Protein 7SKE (pdb70)

Organism: Homo sapiens (NCBI:txid9606)

B-factor: mean 14.7, std 7.06, range [5.97, 53.44]

Nearest PDB structures (foldseek):
  7ske-assembly1_A  TM=1.004E+00  e=4.639E-57  Homo sapiens
  7t8d-assembly1_A  TM=1.004E+00  e=2.528E-56  Homo sapiens
  7sjv-assembly1_A  TM=1.004E+00  e=3.323E-56  Homo sapiens
  7sju-assembly1_A  TM=1.003E+00  e=1.107E-55  Homo sapiens
  7sjw-assembly1_A  TM=1.003E+00  e=1.378E-55  Homo sapiens

Radius of gyration: 16.51 Å; Cα contacts (8 Å, |Δi|>4): 777; chains: 1; bounding box: 45×36×39 Å

InterPro domains:
  IPR003112 Olfactomedin-like domain [PF02191] (243-503)
  IPR003112 Olfactomedin-like domain [PS51132] (244-503)
  IPR003112 Olfactomedin-like domain [SM00284] (246-503)
  IPR050605 Olfactomedin-like domain-containing protein [PTHR23192] (38-500)

Solvent-accessible surface area: 10498 Å² total; per-residue (Å²): 102,74,22,75,2,75,107,12,9,108,17,107,50,22,46,65,8,156,79,122,56,0,65,59,0,0,2,10,20,1,16,107,40,57,193,56,18,73,113,72,2,0,0,22,0,30,8,42,54,140,89,16,63,85,0,59,10,3,63,84,53,67,52,0,64,155,22,189,34,53,90,53,4,98,8,90,73,46,6,10,13,4,8,4,9,2,19,41,7,0,0,3,0,5,0,26,123,14,64,14,0,0,22,2,46,1,82,74,81,60,54,98,17,93,51,93,0,76,38,0,2,70,65,41,87,25,6,2,40,26,21,31,105,4,0,3,5,2,5,5,4,67,71,6,0,8,0,0,6,0,12,102,136,7,182,2,12,0,7,0,0,28,0,40,48,110,68,0,75,52,104,102,71,40,106,8,123,10,130,0,72,62,0,0,3,0,1,0,0,36,15,18,0,2,0,0,40,25,52,61,40,40,130,4,36,0,23,64,5,17,46,20,72,90,39,96,50,106,103,29,110,18,100,3,68,0,130,56,120,56,1,0,2,0,16,12,7,12,79,56,56,61,0,6,0,0,1,37,53,9,0,0,14,1,62,11,119,42,104

Sequence (259 aa):
GCGELVWVGEEPLTLRTAEETTIITGKYGVWMMRDPPKPPTYPYTQETTWRIDTVGTDVHHQVFEYDLISQFMQGYPSKVHILPRPLESTGAVVYSGSLYFQGAESRTVIRYELNTETTVKAEKEIPGAGYHGQFPYSWGGYTDIDLAVDEAGLWVIYSTDEAKGAIVLSKKLNPENLELEQTWETNIRRKQQSVANAFIICGTLYTVSSYTSADATVNFAYDTGTGISKTLTIPFKNRYKYSSMMMIDYNPLEKKLFAWDNLNMVTYDIKKLS

Foldseek 3Di:
DAFAFDAKFDKDFQAFFDDPLQQDWEKAAELQDDPPADRAKMWIWRHPDQFGFKIFIARGSCCVRPHGGPDIGGQPAGFAFHQWYDYHQWIWTAGGPAQKIWTARPVVRDTQEIDRPPQFDFDQPQAAQVTRRNQKHWAQEPVGIKIWHDHVVLVQFIKMFHADNRHGDTDDIDTANHRRNQFQDWEDYPQKIWTWRFQAAQFIARFKIAHNVPRDIDGDRHGDGLPQRGWRDWYARHNVRWIWTRHRRTTIIMHTDGD

GO terms:
  GO:0005576 extracellular region (C, IDA)
  GO:0001649 osteoblast differentiation (P, IDA)
  GO:0001953 negative regulation of cell-matrix adhesion (P, IDA)
  GO:0035024 negative regulation of Rho protein signal transduction (P, IDA)
  GO:0005741 mitochondrial outer membrane (C, IDA)
  GO:0005743 mitochondrial inner membrane (C, IDA)
  GO:0005758 mitochondrial intermembrane space (C, IDA)
  GO:0005794 Golgi apparatus (C, IDA)
  GO:0031410 cytoplasmic vesicle (C, IDA)
  GO:0043408 regulation of MAPK cascade (P, IDA)
  GO:1900026 positive regulation of substrate adhesion-dependent cell spreading (P, IDA)
  GO:0030335 positive re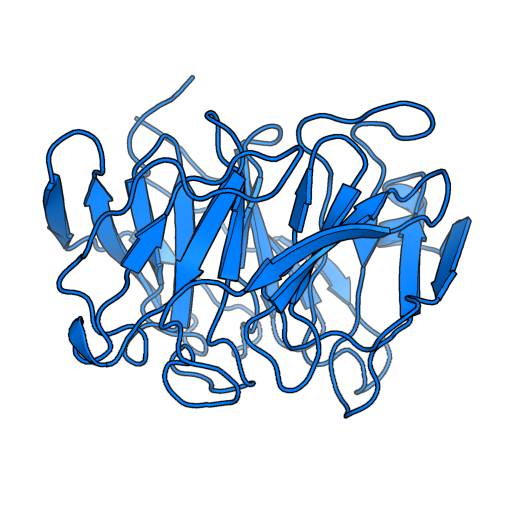gulation of cell migration (P, IDA)
  GO:0051496 positive regulation of stress fiber assembly (P, IDA)
  GO:0051497 negative regulation of stress fiber assembly (P, IDA)
  GO:0051894 positive regulation of focal adhesion assembly (P, IDA)
  GO:0051897 positive regulation of phosphatidylinositol 3-kinase/protein kinase B signal transduction (P, IDA)
  GO:0051901 positive regulation of mitochondrial depolarization (P, IDA)
  GO:0005576 extracellular region (C, EXP)
  GO:0005739 mitochondrion (C, EXP)
  GO:0005791 rough endoplasmic reticulum (C, EXP)

Structure (mmCIF, N/CA/C/O backbone):
data_7SKE
#
_entry.id   7SKE
#
_cell.length_a   49.243
_cell.length_b   50.721
_cell.length_c   50.364
_cell.angle_alpha   90.000
_cell.angle_beta   97.668
_cell.angle_gamma   90.000
#
_symmetry.space_group_name_H-M   'P 1 21 1'
#
loop_
_entity.id
_entity.type
_entity.pdbx_description
1 polymer 'Myocilin, C-terminal fragment'
2 non-polymer GLYCEROL
3 non-polymer 'CALCIUM ION'
4 non-polymer 'SODIUM ION'
5 water water
#
loop_
_atom_site.group_PDB
_atom_site.id
_atom_site.type_symbol
_atom_site.label_atom_id
_atom_site.label_alt_id
_atom_site.label_comp_id
_atom_site.label_asym_id
_atom_site.label_entity_id
_atom_site.label_seq_id
_atom_site.pdbx_PDB_ins_code
_atom_site.Cartn_x
_atom_site.Cartn_y
_atom_site.Cartn_z
_atom_site.occupancy
_atom_site.B_iso_or_equiv
_atom_site.auth_seq_id
_atom_site.auth_comp_id
_atom_site.auth_asym_id
_atom_site.auth_atom_id
_atom_site.pdbx_PDB_model_num
ATOM 1 N N . GLY A 1 17 ? -19.37837 -22.06370 -14.66365 1.000 41.18711 244 GLY A N 1
ATOM 2 C CA . GLY A 1 17 ? -20.09015 -22.19275 -13.40545 1.000 28.50696 244 GLY A CA 1
ATOM 3 C C . GLY A 1 17 ? -20.53537 -20.85684 -12.83959 1.000 34.29047 244 GLY A C 1
ATOM 4 O O . GLY A 1 17 ? -20.02894 -20.40906 -11.80916 1.000 37.98846 244 GLY A O 1
ATOM 5 N N . CYS A 1 18 ? -21.48764 -20.22145 -13.51315 1.000 27.06004 245 CYS A N 1
ATOM 6 C CA . CYS A 1 18 ? -21.98319 -18.91569 -13.10613 1.000 20.19303 245 CYS A CA 1
ATOM 7 C C . CYS A 1 18 ? -23.17091 -19.03938 -12.15818 1.000 24.93133 245 CYS A C 1
ATOM 8 O O . CYS A 1 18 ? -23.80924 -20.08850 -12.04287 1.000 24.66916 245 CYS A O 1
ATOM 11 N N . GLY A 1 19 ? -23.45928 -17.93829 -11.47881 1.000 19.78555 246 GLY A N 1
ATOM 12 C CA . GLY A 1 19 ? -24.55248 -17.89349 -10.53137 1.000 17.09157 246 GLY A CA 1
ATOM 13 C C . GLY A 1 19 ? -24.51755 -16.58828 -9.76705 1.000 18.02470 246 GLY A C 1
ATOM 14 O O . GLY A 1 19 ? -23.68640 -15.70888 -10.02414 1.000 17.25515 246 GLY A O 1
ATOM 15 N N . GLU A 1 20 ? -25.44138 -16.47823 -8.81883 1.000 15.15902 247 GLU A N 1
ATOM 16 C CA . GLU A 1 20 ? -25.51175 -15.31189 -7.94883 1.000 15.25956 247 GLU A CA 1
ATOM 17 C C . GLU A 1 20 ? -24.51521 -15.45086 -6.80307 1.000 14.53672 247 GLU A C 1
ATOM 18 O O . GLU A 1 20 ? -24.28885 -16.54672 -6.28222 1.000 15.09033 247 GLU A O 1
ATOM 24 N N . LEU A 1 21 ? -23.90847 -14.33082 -6.41313 1.000 13.28142 248 LEU A N 1
ATOM 25 C CA . LEU A 1 21 ? -23.00537 -14.33963 -5.26957 1.000 12.18041 248 LEU A CA 1
ATOM 26 C C . LEU A 1 21 ? -23.80085 -14.55326 -3.98809 1.000 10.98402 248 LEU A C 1
ATOM 27 O O . LEU A 1 21 ? -24.75104 -13.81414 -3.71203 1.000 12.47647 248 LEU A O 1
ATOM 32 N N . VAL A 1 22 ? -23.40163 -15.54760 -3.19196 1.000 10.99168 249 VAL A N 1
ATOM 33 C CA . VAL A 1 22 ? -24.11355 -15.85461 -1.95084 1.000 11.37692 249 VAL A CA 1
ATOM 34 C C . VAL A 1 22 ? -23.21666 -15.87392 -0.71947 1.000 12.57677 249 VAL A C 1
ATOM 35 O O . VAL A 1 22 ? -23.71293 -16.00025 0.40682 1.000 12.49852 249 VAL A O 1
ATOM 39 N N . TRP A 1 23 ? -21.89901 -15.76650 -0.90829 1.000 10.28101 250 TRP A N 1
ATOM 40 C CA . TRP A 1 23 ? -20.99420 -15.87340 0.23012 1.000 10.32672 250 TRP A CA 1
ATOM 41 C C . TRP A 1 23 ? -19.62799 -15.33360 -0.15503 1.000 9.46803 250 TRP A C 1
ATOM 42 O O . TRP A 1 23 ? -19.16374 -15.55788 -1.27516 1.000 10.16440 250 TRP A O 1
ATOM 53 N N . VAL A 1 24 ? -18.98231 -14.66610 0.79857 1.000 10.48646 251 VAL A N 1
ATOM 54 C CA . VAL A 1 24 ? -17.60700 -14.19653 0.65810 1.000 9.20113 251 VAL A CA 1
ATOM 55 C C . VAL A 1 24 ? -16.81463 -14.73201 1.83772 1.000 9.88807 251 VAL A C 1
ATOM 56 O O . VAL A 1 24 ? -17.26330 -14.63859 2.98546 1.000 10.61683 251 VAL A O 1
ATOM 60 N N . GLY A 1 25 ? -15.62395 -15.25931 1.56424 1.000 9.35805 252 GLY A N 1
ATOM 61 C CA . GLY A 1 25 ? -14.79037 -15.80844 2.61052 1.000 11.45470 252 GLY A CA 1
ATOM 62 C C . GLY A 1 25 ? -13.97934 -14.74926 3.35021 1.000 10.86802 252 GLY A C 1
ATOM 63 O O . GLY A 1 25 ? -14.10591 -13.54048 3.13502 1.000 10.39270 252 GLY A O 1
ATOM 64 N N A GLU A 1 26 ? -13.11885 -15.23456 4.23948 0.500 11.22836 253 GLU A N 1
ATOM 65 N N B GLU A 1 26 ? -13.14505 -15.23678 4.26252 0.500 11.21570 253 GLU A N 1
ATOM 66 C CA A GLU A 1 26 ? -12.24224 -14.37980 5.03037 0.500 13.48919 253 GLU A CA 1
ATOM 67 C CA B GLU A 1 26 ? -12.26050 -14.36093 5.00873 0.500 13.48817 253 GLU A CA 1
ATOM 68 C C A GLU A 1 26 ? -11.09003 -13.86708 4.16634 0.500 11.44789 253 GLU A C 1
ATOM 69 C C B GLU A 1 26 ? -11.16571 -13.82884 4.08988 0.500 11.34546 253 GLU A C 1
ATOM 70 O O A GLU A 1 26 ? -10.51105 -14.63341 3.38980 0.500 12.50312 253 GLU A O 1
ATOM 71 O O B GLU A 1 26 ? -10.71374 -14.53587 3.18155 0.500 12.58449 253 GLU A O 1
ATOM 82 N N . PRO A 1 27 ? -10.72185 -12.59323 4.28850 1.000 10.73532 254 PRO A N 1
ATOM 83 C CA . PRO A 1 27 ? -9.61576 -12.06668 3.47843 1.000 11.15163 25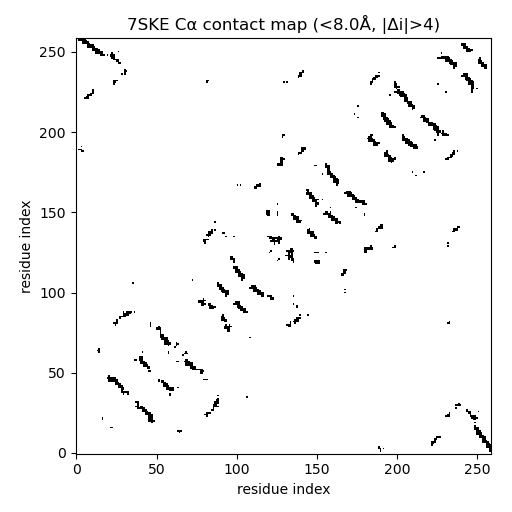4 PRO A CA 1
ATOM 84 C C . PRO A 1 27 ? -8.31460 -12.78909 3.80248 1.000 11.12034 254 PRO A C 1
ATOM 85 O O . PRO A 1 27 ? -7.97225 -12.98194 4.97298 1.000 13.55974 254 PRO A O 1
ATOM 89 N N . LEU A 1 28 ? -7.59261 -13.18395 2.75524 1.000 9.98267 255 LEU A N 1
ATOM 90 C CA . LEU A 1 28 ? -6.28534 -13.81912 2.87498 1.000 9.80219 255 LEU A CA 1
ATOM 91 C C . LEU A 1 28 ? -5.22229 -12.85266 2.36946 1.000 9.76287 255 LEU A C 1
ATOM 92 O O . LEU A 1 28 ? -5.28414 -12.40500 1.21789 1.000 9.87992 255 LEU A O 1
ATOM 97 N N . THR A 1 29 ? -4.23965 -12.55379 3.21544 1.000 9.51202 256 THR A N 1
ATOM 98 C CA . THR A 1 29 ? -3.18182 -11.61777 2.84472 1.000 9.97835 256 THR A CA 1
ATOM 99 C C . THR A 1 29 ? -2.08003 -12.33764 2.07906 1.000 10.15510 256 THR A C 1
ATOM 100 O O . THR A 1 29 ? -1.45565 -13.26858 2.60092 1.000 11.65011 256 THR A O 1
ATOM 104 N N . LEU A 1 30 ? -1.84954 -11.91253 0.84047 1.000 9.92682 257 LEU A N 1
ATOM 105 C CA . LEU A 1 30 ? -0.83112 -12.50393 -0.02040 1.000 10.21685 257 LEU A CA 1
ATOM 106 C C . LEU A 1 30 ? 0.49569 -11.75409 -0.00649 1.000 9.40897 257 LEU A C 1
ATOM 107 O O . LEU A 1 30 ? 1.55040 -12.37734 -0.19789 1.000 11.71771 257 LEU A O 1
ATOM 112 N N . ARG A 1 31 ? 0.47443 -10.43686 0.19034 1.000 9.80278 258 ARG A N 1
ATOM 113 C CA . ARG A 1 31 ? 1.68637 -9.62827 0.22719 1.000 10.44091 258 ARG A CA 1
ATOM 114 C C . ARG A 1 31 ? 1.35040 -8.33386 0.94960 1.000 11.41730 258 ARG A C 1
ATOM 115 O O . ARG A 1 31 ? 0.25180 -7.79593 0.78518 1.000 10.67717 258 ARG A O 1
ATOM 123 N N . THR A 1 32 ? 2.29094 -7.83465 1.74122 1.000 12.05678 259 THR A N 1
ATOM 124 C CA . THR A 1 32 ? 2.14653 -6.55725 2.42600 1.000 12.12173 259 THR A CA 1
ATOM 125 C C . THR A 1 32 ? 3.19858 -5.61636 1.85971 1.000 13.82001 259 THR A C 1
ATOM 126 O O . THR A 1 32 ? 4.39246 -5.94569 1.85479 1.000 15.61550 259 THR A O 1
ATOM 130 N N . ALA A 1 33 ? 2.76037 -4.47281 1.35145 1.000 12.57041 260 ALA A N 1
ATOM 131 C CA . ALA A 1 33 ? 3.67680 -3.47671 0.81849 1.000 14.65191 260 ALA A CA 1
ATOM 132 C C . ALA A 1 33 ? 4.55332 -2.90587 1.92905 1.000 17.00871 260 ALA A C 1
ATOM 133 O O . ALA A 1 33 ? 4.13072 -2.77156 3.08214 1.000 17.49090 260 ALA A O 1
ATOM 135 N N A GLU A 1 34 ? 5.78685 -2.55156 1.56457 0.500 20.07482 261 GLU A N 1
ATOM 136 N N B GLU A 1 34 ? 5.78655 -2.55129 1.56372 0.500 20.07471 261 GLU A N 1
ATOM 137 C CA A GLU A 1 34 ? 6.79612 -2.13881 2.53187 0.500 24.94704 261 GLU A CA 1
ATOM 138 C CA B GLU A 1 34 ? 6.79408 -2.12925 2.52869 0.500 24.95455 261 GLU A CA 1
ATOM 139 C C A GLU A 1 34 ? 6.99513 -0.62676 2.63164 0.500 28.76335 261 GLU A C 1
ATOM 140 C C B GLU A 1 34 ? 6.99280 -0.61661 2.61369 0.500 28.77647 261 GLU A C 1
ATOM 141 O O A GLU A 1 34 ? 7.81646 -0.18655 3.44208 0.500 31.26725 261 GLU A O 1
ATOM 142 O O B GLU A 1 34 ? 7.83962 -0.16988 3.39354 0.500 31.29452 261 GLU A O 1
ATOM 153 N N A THR A 1 35 ? 6.28150 0.18201 1.84430 0.500 27.42217 262 THR A N 1
ATOM 154 N N B THR A 1 35 ? 6.24974 0.18568 1.84873 0.500 27.38499 262 THR A N 1
ATOM 155 C CA A THR A 1 35 ? 6.39582 1.63516 1.94844 0.500 25.43044 262 THR A CA 1
ATOM 156 C CA B THR A 1 35 ? 6.35412 1.63860 1.95452 0.500 25.42616 262 THR A CA 1
ATOM 157 C C A THR A 1 35 ? 5.02266 2.28142 1.81841 0.500 24.74725 262 THR A C 1
ATOM 158 C C B THR A 1 35 ? 4.97728 2.27627 1.84656 0.500 24.74877 262 THR A C 1
ATOM 159 O O A THR A 1 35 ? 4.05140 1.65491 1.38771 0.500 23.14707 262 THR A O 1
ATOM 160 O O B THR A 1 35 ? 4.00277 1.64452 1.43144 0.500 23.16909 262 THR A O 1
ATOM 167 N N A ILE A 1 36 ? 4.95787 3.56547 2.18710 0.500 23.99626 263 ILE A N 1
ATOM 168 N N B ILE A 1 36 ? 4.91330 3.56089 2.21215 0.500 23.97060 263 ILE A N 1
ATOM 169 C CA A ILE A 1 36 ? 3.70241 4.30805 2.12811 0.500 26.28730 263 ILE A CA 1
ATOM 170 C CA B ILE A 1 36 ? 3.65490 4.29304 2.12499 0.500 26.17539 263 ILE A CA 1
ATOM 171 C C A ILE A 1 36 ? 3.19581 4.46777 0.70107 0.500 25.11804 263 ILE A C 1
ATOM 172 C C B ILE A 1 36 ? 3.17877 4.45232 0.68800 0.500 25.08475 263 ILE A C 1
ATOM 173 O O A ILE A 1 36 ? 1.99547 4.68998 0.49685 0.500 19.78423 263 ILE A O 1
ATOM 174 O O B ILE A 1 36 ? 1.97935 4.66509 0.46452 0.500 19.66576 263 ILE A O 1
ATOM 183 N N . THR A 1 37 ? 4.08156 4.36417 -0.29903 1.000 27.31720 264 THR A N 1
ATOM 184 C CA . THR A 1 37 ? 3.62751 4.34674 -1.68908 1.000 13.92635 264 THR A CA 1
ATOM 185 C C . THR A 1 37 ? 2.62668 3.22977 -1.90831 1.000 11.79370 264 THR A C 1
ATOM 186 O O . THR A 1 37 ? 1.78782 3.32628 -2.80663 1.000 12.88203 264 THR A O 1
ATOM 190 N N . GLY A 1 38 ? 2.67496 2.20206 -1.07514 1.000 12.71464 265 GLY A N 1
ATOM 191 C CA . GLY A 1 38 ? 1.74845 1.10590 -1.21386 1.000 12.29913 265 GLY A CA 1
ATOM 192 C C . GLY A 1 38 ? 0.54004 1.13940 -0.30216 1.000 10.22568 265 GLY A C 1
ATOM 193 O O . GLY A 1 38 ? -0.12448 0.11032 -0.16379 1.000 11.35180 265 GLY A O 1
ATOM 194 N N . LYS A 1 39 ? 0.21273 2.27189 0.32505 1.000 10.81523 266 LYS A N 1
ATOM 195 C CA . LYS A 1 39 ? -0.97856 2.26778 1.17072 1.000 11.82936 266 LYS A CA 1
ATOM 196 C C . LYS A 1 39 ? -2.20910 1.86429 0.37423 1.000 10.11521 266 LYS A C 1
ATOM 197 O O . LYS A 1 39 ? -3.05469 1.09888 0.86424 1.000 11.93629 266 LYS A O 1
ATOM 203 N N . TYR A 1 40 ? -2.33159 2.37512 -0.84837 1.000 9.64793 267 TYR A N 1
ATOM 204 C CA . TYR A 1 40 ? -3.37203 1.96881 -1.77980 1.000 10.87729 267 TYR A CA 1
ATOM 205 C C . TYR A 1 40 ? -2.74969 1.60574 -3.11992 1.000 9.33317 267 TYR A C 1
ATOM 206 O O . TYR A 1 40 ? -1.62982 2.01955 -3.44357 1.000 10.99570 267 TYR A O 1
ATOM 215 N N . GLY A 1 41 ? -3.47266 0.79932 -3.88906 1.000 9.02579 268 GLY A N 1
ATOM 216 C CA . GLY A 1 41 ? -2.94654 0.32784 -5.15468 1.000 8.99624 268 GLY A CA 1
ATOM 217 C C . GLY A 1 41 ? -3.89651 -0.66701 -5.78637 1.000 7.60356 268 GLY A C 1
ATOM 218 O O . GLY A 1 41 ? -5.01847 -0.86339 -5.31952 1.000 7.54365 268 GLY A O 1
ATOM 219 N N . VAL A 1 42 ? -3.42275 -1.28810 -6.85882 1.000 8.17035 269 VAL A N 1
ATOM 220 C CA . VAL A 1 42 ? -4.15995 -2.33304 -7.55846 1.000 8.32148 269 VAL A CA 1
ATOM 221 C C . VAL A 1 42 ? -3.20091 -3.47173 -7.87980 1.000 7.13849 269 VAL A C 1
ATOM 222 O O . VAL A 1 42 ? -2.04376 -3.24737 -8.24902 1.000 8.12825 269 VAL A O 1
ATOM 226 N N . TRP A 1 43 ? -3.65667 -4.69951 -7.68477 1.000 7.46125 270 TRP A N 1
ATOM 227 C CA . TRP A 1 43 ? -2.91059 -5.87619 -8.11188 1.000 8.26255 270 TRP A CA 1
ATOM 228 C C . TRP A 1 43 ? -3.87601 -6.75945 -8.88261 1.000 9.08607 270 TRP A C 1
ATOM 229 O O . TRP A 1 43 ? -5.07688 -6.75447 -8.60774 1.000 8.41993 270 TRP A O 1
ATOM 240 N N A MET A 1 44 ? -3.34569 -7.48886 -9.87596 0.500 8.53042 271 MET A N 1
ATOM 241 N N B MET A 1 44 ? -3.35916 -7.53993 -9.82099 0.500 8.43017 271 MET A N 1
ATOM 242 C CA A MET A 1 44 ? -4.14292 -8.07820 -10.95162 0.500 10.58494 271 MET A CA 1
ATOM 243 C CA B MET A 1 44 ? -4.27717 -8.30586 -10.64539 0.500 11.01773 271 MET A CA 1
ATOM 244 C C A MET A 1 44 ? -3.49528 -9.36136 -11.46980 0.500 8.15214 271 MET A C 1
ATOM 245 C C B MET A 1 44 ? -3.53517 -9.40662 -11.37762 0.500 8.05445 271 MET A C 1
ATOM 246 O O A MET A 1 44 ? -2.26714 -9.49176 -11.47198 0.500 8.62227 271 MET A O 1
ATOM 247 O O B MET A 1 44 ? -2.30342 -9.43214 -11.45708 0.500 8.68154 271 MET A O 1
ATOM 256 N N . ARG A 1 45 ? -4.33244 -10.30275 -11.93489 1.000 9.18689 272 ARG A N 1
ATOM 257 C CA . ARG A 1 45 ? -3.89670 -11.36798 -12.82555 1.000 8.41430 272 ARG A CA 1
ATOM 258 C C . ARG A 1 45 ? -4.79415 -11.33835 -14.05362 1.000 9.44516 272 ARG A C 1
ATOM 259 O O . ARG A 1 45 ? -5.85637 -10.70530 -14.05100 1.000 11.43442 272 ARG A O 1
ATOM 267 N N . ASP A 1 46 ? -4.35899 -12.00717 -15.11498 1.000 9.07326 273 ASP A N 1
ATOM 268 C CA . ASP A 1 46 ? -5.07423 -11.99358 -16.37922 1.000 9.44907 273 ASP A CA 1
ATOM 269 C C . ASP A 1 46 ? -5.98301 -13.20767 -16.44011 1.000 9.90303 273 ASP A C 1
ATOM 270 O O . ASP A 1 46 ? -5.48142 -14.33919 -16.39249 1.000 10.89198 273 ASP A O 1
ATOM 275 N N A PRO A 1 47 ? -7.30593 -13.03503 -16.53386 0.500 10.22156 274 PRO A N 1
ATOM 276 N N B PRO A 1 47 ? -7.30697 -13.05480 -16.52760 0.500 10.23419 274 PRO A N 1
ATOM 277 C CA A PRO A 1 47 ? -8.20528 -14.19130 -16.66613 0.500 10.93077 274 PRO A CA 1
ATOM 278 C CA B PRO A 1 47 ? -8.16491 -14.24141 -16.65527 0.500 10.90336 274 PRO A CA 1
ATOM 279 C C A PRO A 1 47 ? -8.17621 -14.83947 -18.04283 0.500 12.84766 274 PRO A C 1
ATOM 280 C C B PRO A 1 47 ? -8.03600 -14.92779 -18.00217 0.500 12.86865 274 PRO A C 1
ATOM 281 O O A PRO A 1 47 ? -8.84874 -15.85808 -18.24083 0.500 14.05005 274 PRO A O 1
ATOM 282 O O B PRO A 1 47 ? -8.49086 -16.07290 -18.14211 0.500 15.90317 274 PRO A O 1
ATOM 289 N N . LYS A 1 48 ? -7.43290 -14.26943 -18.99097 1.000 12.08817 275 LYS A N 1
ATOM 290 C CA . LYS A 1 48 ? -7.23650 -14.83697 -20.32504 1.000 13.54389 275 LYS A CA 1
ATOM 291 C C . LYS A 1 48 ? -5.76341 -14.65641 -20.68075 1.000 11.98372 275 LYS A C 1
ATOM 292 O O . LYS A 1 48 ? -5.41622 -13.89821 -21.59152 1.000 13.74047 275 LYS A O 1
ATOM 298 N N A PRO A 1 49 ? -4.87328 -15.35449 -19.97466 0.500 13.83037 276 PRO A N 1
ATOM 299 N N B PRO A 1 49 ? -4.87332 -15.35486 -19.97513 0.500 13.83016 276 PRO A N 1
ATOM 300 C CA A PRO A 1 49 ? -3.43524 -15.13053 -20.17612 0.500 13.34666 276 PRO A CA 1
ATOM 301 C CA B PRO A 1 49 ? -3.43540 -15.13128 -20.17641 0.500 13.34692 276 PRO A CA 1
ATOM 302 C C A PRO A 1 49 ? -3.00574 -15.43211 -21.60277 0.500 16.67987 276 PRO A C 1
ATOM 303 C C B PRO A 1 49 ? -3.00643 -15.43158 -21.60350 0.500 16.67919 276 PRO A C 1
ATOM 304 O O A PRO A 1 49 ? -3.54031 -16.32245 -22.26524 0.500 16.73373 276 PRO A O 1
ATOM 305 O O B PRO A 1 49 ? -3.54211 -16.32051 -22.26700 0.500 16.73721 276 PRO A O 1
ATOM 312 N N . THR A 1 50 ? -2.01082 -14.68099 -22.06439 1.000 14.69449 277 THR A N 1
ATOM 313 C CA . THR A 1 50 ? -1.43212 -14.86322 -23.38459 1.000 15.01104 277 THR A CA 1
ATOM 314 C C . THR A 1 50 ? 0.08486 -14.86324 -23.25419 1.000 16.20756 277 THR A C 1
ATOM 315 O O . THR A 1 50 ? 0.64615 -14.23483 -22.35295 1.000 14.23864 277 THR A O 1
ATOM 319 N N . TYR A 1 51 ? 0.74089 -15.59744 -24.14534 1.000 15.21539 278 TYR A N 1
ATOM 320 C CA . TYR A 1 51 ? 2.18985 -15.71598 -24.08182 1.000 14.09813 278 TYR A CA 1
ATOM 321 C C . TYR A 1 51 ? 2.82141 -14.32495 -24.05607 1.000 14.86259 278 TYR A C 1
ATOM 322 O O . TYR A 1 51 ? 2.39985 -13.43654 -24.80983 1.000 15.50797 278 TYR A O 1
ATOM 331 N N . PRO A 1 52 ? 3.86013 -14.10182 -23.24185 1.000 12.53943 279 PRO A N 1
ATOM 332 C CA . PRO A 1 52 ? 4.58583 -15.07584 -22.42359 1.000 12.83687 279 PRO A CA 1
ATOM 333 C C . PRO A 1 52 ? 4.07408 -15.18997 -20.99330 1.000 13.99905 279 PRO A C 1
ATOM 334 O O . PRO A 1 52 ? 4.80998 -15.63295 -20.10971 1.000 18.50731 279 PRO A O 1
ATOM 338 N N . TYR A 1 53 ? 2.82970 -14.79998 -20.76180 1.000 10.84984 280 TYR A N 1
ATOM 339 C CA . TYR A 1 53 ? 2.26381 -14.81694 -19.42285 1.000 12.05556 280 TYR A CA 1
ATOM 340 C C . TYR A 1 53 ? 1.45250 -16.08530 -19.19838 1.000 12.36567 280 TYR A C 1
ATOM 341 O O . TYR A 1 53 ? 1.13454 -16.82440 -20.13356 1.000 14.01444 280 TYR A O 1
ATOM 350 N N . THR A 1 54 ? 1.15366 -16.35693 -17.92891 1.000 10.73704 281 THR A N 1
ATOM 351 C CA . THR A 1 54 ? 0.39030 -17.54142 -17.54633 1.000 11.66101 281 THR A CA 1
ATOM 352 C C . THR A 1 54 ? -0.61972 -17.14494 -16.48020 1.000 10.25189 281 THR A C 1
ATOM 353 O O . THR A 1 54 ? -0.72634 -15.97548 -16.10025 1.000 10.92433 281 THR A O 1
ATOM 357 N N . GLN A 1 55 ? -1.34250 -18.13561 -15.95918 1.000 11.36149 282 GLN A N 1
ATOM 358 C CA . GLN A 1 55 ? -2.27826 -17.86522 -14.87563 1.000 13.46440 282 GLN A CA 1
ATOM 359 C C . GLN A 1 55 ? -1.58286 -17.43488 -13.58957 1.000 10.40994 282 GLN A C 1
ATOM 360 O O . GLN A 1 55 ? -2.24837 -16.89354 -12.69529 1.000 11.89693 282 GLN A O 1
ATOM 366 N N . GLU A 1 56 ? -0.27691 -17.66732 -13.46472 1.000 9.25759 283 GLU A N 1
ATOM 367 C CA . GLU A 1 56 ? 0.44858 -17.21239 -12.28422 1.000 10.81226 283 GLU A CA 1
ATOM 368 C C . GLU A 1 56 ? 0.90937 -15.76552 -12.38543 1.000 10.24889 283 GLU A C 1
ATOM 369 O O . GLU A 1 56 ? 1.18053 -15.14509 -11.34767 1.000 10.90325 283 GLU A O 1
ATOM 375 N N . THR A 1 57 ? 1.03608 -15.21942 -13.59134 1.000 9.69064 284 THR A N 1
ATOM 376 C CA . THR A 1 57 ? 1.61678 -13.88680 -13.72580 1.000 9.20209 284 THR A CA 1
ATOM 377 C C . THR A 1 57 ? 0.78884 -12.88368 -12.93430 1.000 7.95891 284 THR A C 1
ATOM 378 O O . THR A 1 57 ? -0.44550 -12.88359 -13.00728 1.000 8.85749 284 THR A O 1
ATOM 382 N N . THR A 1 58 ? 1.45941 -12.04514 -12.15676 1.000 7.85559 285 THR A N 1
ATOM 383 C CA . THR A 1 58 ? 0.76792 -11.08364 -11.30751 1.000 7.01832 285 THR A CA 1
ATOM 384 C C . THR A 1 58 ? 1.35804 -9.70609 -11.54841 1.000 8.28687 285 THR A C 1
ATOM 385 O O . THR A 1 58 ? 2.57630 -9.56061 -11.67190 1.000 9.12242 285 THR A O 1
ATOM 389 N N . TRP A 1 59 ? 0.49562 -8.70349 -11.64180 1.000 7.86932 286 TRP A N 1
ATOM 390 C CA . TRP A 1 59 ? 0.92076 -7.32543 -11.79507 1.000 8.41242 286 TRP A CA 1
ATOM 391 C C . TRP A 1 59 ? 0.50494 -6.53579 -10.56253 1.000 8.29714 286 TRP A C 1
ATOM 392 O O . TRP A 1 59 ? -0.55993 -6.78086 -9.98542 1.000 9.42909 286 TRP A O 1
ATOM 403 N N . ARG A 1 60 ? 1.34119 -5.57784 -10.16670 1.000 8.36242 287 ARG A N 1
ATOM 404 C CA . ARG A 1 60 ? 1.11792 -4.78851 -8.96320 1.000 8.76340 287 ARG A CA 1
ATOM 405 C C . ARG A 1 60 ? 1.46359 -3.33925 -9.25659 1.000 7.48321 287 ARG A C 1
ATOM 406 O O . ARG A 1 60 ? 2.53415 -3.06158 -9.81193 1.000 8.69526 287 ARG A O 1
ATOM 414 N N . ILE A 1 61 ? 0.57751 -2.42452 -8.87028 1.000 7.68832 288 ILE A N 1
ATOM 415 C CA . ILE A 1 61 ? 0.82158 -0.99649 -9.02918 1.000 8.85616 288 ILE A CA 1
ATOM 416 C C . ILE A 1 61 ? 0.51377 -0.32596 -7.69946 1.000 8.41719 288 ILE A C 1
ATOM 417 O O . ILE A 1 61 ? -0.64670 -0.28675 -7.28270 1.000 9.09011 288 ILE A O 1
ATOM 422 N N . ASP A 1 62 ? 1.53937 0.18894 -7.02389 1.000 9.80884 289 ASP A N 1
ATOM 423 C CA . ASP A 1 62 ? 1.31121 1.06731 -5.88480 1.000 9.87764 289 ASP A CA 1
ATOM 424 C C . ASP A 1 62 ? 0.84196 2.40894 -6.43586 1.000 10.61328 289 ASP A C 1
ATOM 425 O O . ASP A 1 62 ? 1.47218 2.95117 -7.34418 1.000 13.21511 289 ASP A O 1
ATOM 430 N N . THR A 1 63 ? -0.25279 2.96247 -5.91188 1.000 9.24507 290 THR A N 1
ATOM 431 C CA . THR A 1 63 ? -0.83309 4.14230 -6.54796 1.000 10.89898 290 THR A CA 1
ATOM 432 C C . THR A 1 63 ? -0.86060 5.39610 -5.68082 1.000 10.83648 290 THR A C 1
ATOM 433 O O . THR A 1 63 ? -1.56598 6.35184 -6.03150 1.000 13.00335 290 THR A O 1
ATOM 437 N N . VAL A 1 64 ? -0.12480 5.43625 -4.57188 1.000 10.61858 291 VAL A N 1
ATOM 438 C CA . VAL A 1 64 ? 0.02093 6.69679 -3.84865 1.000 12.02990 291 VAL A CA 1
ATOM 439 C C . VAL A 1 64 ? 0.88245 7.65924 -4.65862 1.000 11.86743 291 VAL A C 1
ATOM 440 O O . VAL A 1 64 ? 1.91398 7.27212 -5.21957 1.000 12.90536 291 VAL A O 1
ATOM 444 N N . GLY A 1 65 ? 0.47912 8.92268 -4.71337 1.000 12.38428 292 GLY A N 1
ATOM 445 C CA . GLY A 1 65 ? 1.29521 9.95564 -5.33355 1.000 14.43191 292 GLY A CA 1
ATOM 446 C C . GLY A 1 65 ? 0.66683 10.51401 -6.60099 1.000 15.70316 292 GLY A C 1
ATOM 447 O O . GLY A 1 65 ? -0.47649 10.21073 -6.95157 1.000 19.26738 292 GLY A O 1
ATOM 448 N N . THR A 1 66 ? 1.44938 11.34456 -7.30854 1.000 17.03299 293 THR A N 1
ATOM 449 C CA . THR A 1 66 ? 0.92240 12.15096 -8.40745 1.000 21.48739 293 THR A CA 1
ATOM 450 C C . THR A 1 66 ? 1.50819 11.84234 -9.77730 1.000 26.52991 293 THR A C 1
ATOM 451 O O . THR A 1 66 ? 1.12984 12.50239 -10.75238 1.000 30.03773 293 THR A O 1
ATOM 455 N N . ASP A 1 67 ? 2.42732 10.89040 -9.88564 1.000 16.13596 294 ASP A N 1
ATOM 456 C CA . ASP A 1 67 ? 3.04784 10.53959 -11.15998 1.000 16.37873 294 ASP A CA 1
ATOM 457 C C . ASP A 1 67 ? 3.26152 9.02730 -11.20109 1.000 15.25549 294 ASP A C 1
ATOM 458 O O . ASP A 1 67 ? 4.37689 8.52712 -11.30231 1.000 16.86820 294 ASP A O 1
ATOM 463 N N . VAL A 1 68 ? 2.15940 8.28798 -11.10887 1.000 13.21675 295 VAL A N 1
ATOM 464 C CA . VAL A 1 68 ? 2.20328 6.83396 -10.99039 1.000 10.96284 295 VAL A CA 1
ATOM 465 C C . VAL A 1 68 ? 2.47643 6.22751 -12.36048 1.000 10.38278 295 VAL A C 1
ATOM 466 O O . VAL A 1 68 ? 1.67970 6.38150 -13.29130 1.000 11.85482 295 VAL A O 1
ATOM 470 N N A HIS A 1 69 ? 3.58262 5.50105 -12.48328 0.500 10.82228 296 HIS A N 1
ATOM 471 N N B HIS A 1 69 ? 3.62368 5.55338 -12.48785 0.500 10.76385 296 HIS A N 1
ATOM 472 C CA A HIS A 1 69 ? 3.92918 4.96710 -13.79424 0.500 11.77799 296 HIS A CA 1
ATOM 473 C CA B HIS A 1 69 ? 4.13037 5.07658 -13.77196 0.500 12.91579 296 HIS A CA 1
ATOM 474 C C A HIS A 1 69 ? 4.63557 3.61622 -13.73958 0.500 11.66073 296 HIS A C 1
ATOM 475 C C B HIS A 1 69 ? 4.56616 3.61304 -13.71985 0.500 11.69229 296 HIS A C 1
ATOM 476 O O A HIS A 1 69 ? 4.86617 3.00100 -14.78356 0.500 13.13707 296 HIS A O 1
ATOM 477 O O B HIS A 1 69 ? 4.53425 2.91696 -14.73883 0.500 13.12005 296 HIS A O 1
ATOM 490 N N . GLN A 1 70 ? 4.99485 3.14330 -12.55115 1.000 10.57960 297 GLN A N 1
ATOM 491 C CA . GLN A 1 70 ? 5.70249 1.87125 -12.42981 1.000 11.53035 297 GLN A CA 1
ATOM 492 C C . GLN A 1 70 ? 4.72503 0.71980 -12.22529 1.000 12.44270 297 GLN A C 1
ATOM 493 O O . GLN A 1 70 ? 3.90605 0.75194 -11.30313 1.000 13.46637 297 GLN A O 1
ATOM 499 N N . VAL A 1 71 ? 4.84588 -0.31798 -13.05263 1.000 9.74998 298 VAL A N 1
ATOM 500 C CA . VAL A 1 71 ? 4.05961 -1.53989 -12.91712 1.000 9.12288 298 VAL A CA 1
ATOM 501 C C . VAL A 1 71 ? 5.02451 -2.68474 -12.63925 1.000 9.30795 298 VAL A C 1
ATOM 502 O O . VAL A 1 71 ? 5.89767 -2.98133 -13.46613 1.000 11.36928 298 VAL A O 1
ATOM 506 N N . PHE A 1 72 ? 4.88300 -3.31446 -11.47304 1.000 8.68339 299 PHE A N 1
ATOM 507 C CA . PHE A 1 72 ? 5.67462 -4.48320 -11.11700 1.000 8.63241 299 PHE A CA 1
ATOM 508 C C . PHE A 1 72 ? 5.00730 -5.72686 -11.67983 1.000 8.29949 299 PHE A C 1
ATOM 509 O O . PHE A 1 72 ? 3.82114 -5.96774 -11.44418 1.000 9.98959 299 PHE A O 1
ATOM 517 N N . GLU A 1 73 ? 5.77476 -6.52931 -12.39762 1.000 8.17087 300 GLU A N 1
ATOM 518 C CA . GLU A 1 73 ? 5.29915 -7.76333 -12.99941 1.000 8.23826 300 GLU A CA 1
ATOM 519 C C . GLU A 1 73 ? 6.06465 -8.92265 -12.38607 1.000 8.48012 300 GLU A C 1
ATOM 520 O O . GLU A 1 73 ? 7.29240 -8.85283 -12.25239 1.000 9.92017 300 GLU A O 1
ATOM 526 N N . TYR A 1 74 ? 5.34045 -9.96906 -12.01163 1.000 8.44751 301 TYR A N 1
ATOM 527 C CA . TYR A 1 74 ? 5.90288 -11.15976 -11.38849 1.000 8.11634 301 TYR A CA 1
ATOM 528 C C . TYR A 1 74 ? 5.48059 -12.35731 -12.22545 1.000 9.45192 301 TYR A C 1
ATOM 529 O O . TYR A 1 74 ? 4.28799 -12.64683 -12.33918 1.000 9.54133 301 TYR A O 1
ATOM 538 N N . ASP A 1 75 ? 6.45422 -13.07555 -12.78837 1.000 9.48939 302 ASP A N 1
ATOM 539 C CA . ASP A 1 75 ? 6.12515 -14.26515 -13.56432 1.000 9.62448 302 ASP A CA 1
ATOM 540 C C . ASP A 1 75 ? 5.42473 -15.30910 -12.70657 1.000 9.39820 302 ASP A C 1
ATOM 541 O O . ASP A 1 75 ? 4.55378 -16.04182 -13.19311 1.000 11.28161 302 ASP A O 1
ATOM 546 N N . LEU A 1 76 ? 5.81173 -15.41491 -11.43776 1.000 8.80942 303 LEU A N 1
ATOM 547 C CA . LEU A 1 76 ? 5.37430 -16.50608 -10.58139 1.000 9.77857 303 LEU A CA 1
ATOM 548 C C . LEU A 1 76 ? 4.72637 -15.97668 -9.31234 1.000 10.11685 303 LEU A C 1
ATOM 549 O O . LEU A 1 76 ? 5.12382 -14.94224 -8.76996 1.000 9.27119 303 LEU A O 1
ATOM 554 N N . ILE A 1 77 ? 3.74432 -16.73390 -8.82158 1.000 9.55973 304 ILE A N 1
ATOM 555 C CA . ILE A 1 77 ? 3.09287 -16.38642 -7.56528 1.000 10.38477 304 ILE A CA 1
ATOM 556 C C . ILE A 1 77 ? 4.09655 -16.34445 -6.41810 1.000 9.51353 304 ILE A C 1
ATOM 557 O O . ILE A 1 77 ? 4.01596 -15.47930 -5.53797 1.000 10.33652 304 ILE A O 1
ATOM 562 N N . SER A 1 78 ? 5.07468 -17.25664 -6.41970 1.000 10.40053 305 SER A N 1
ATOM 563 C CA . SER A 1 78 ? 6.11641 -17.22839 -5.39709 1.000 10.23550 305 SER A CA 1
ATOM 564 C C . SER A 1 78 ? 6.84377 -15.88771 -5.36707 1.000 10.63286 305 SER A C 1
ATOM 565 O O . SER A 1 78 ? 7.15251 -15.36786 -4.28973 1.000 11.79119 305 SER A O 1
ATOM 568 N N . GLN A 1 79 ? 7.15887 -15.33441 -6.54340 1.000 9.19702 306 GLN A N 1
ATOM 569 C CA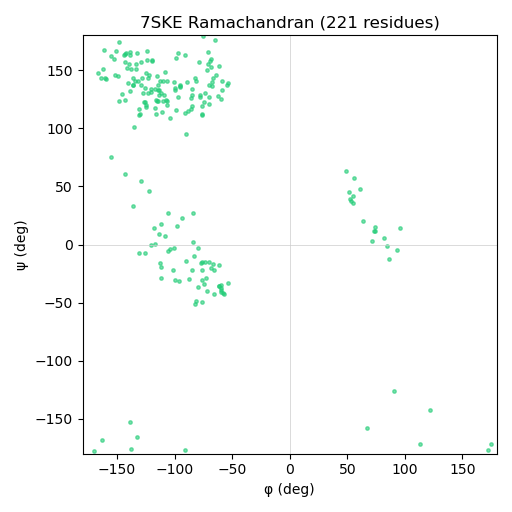 . GLN A 1 79 ? 7.83136 -14.04054 -6.61095 1.000 10.32826 306 GLN A CA 1
ATOM 570 C C . GLN A 1 79 ? 6.92519 -12.93180 -6.09014 1.000 9.45837 306 GLN A C 1
ATOM 571 O O . GLN A 1 79 ? 7.36250 -12.07034 -5.31993 1.000 10.65233 306 GLN A O 1
ATOM 577 N N . PHE A 1 80 ? 5.64703 -12.96584 -6.47552 1.000 8.25301 307 PHE A N 1
ATOM 578 C CA . PHE A 1 80 ? 4.69421 -11.96912 -6.00127 1.000 9.28891 307 PHE A CA 1
ATOM 579 C C . PHE A 1 80 ? 4.58707 -11.98956 -4.48377 1.000 9.46182 307 PHE A C 1
ATOM 580 O O . PHE A 1 80 ? 4.49393 -10.93318 -3.84501 1.000 11.34190 307 PHE A O 1
ATOM 588 N N . MET A 1 81 ? 4.61888 -13.18060 -3.88202 1.000 10.25648 308 MET A N 1
ATOM 589 C CA . MET A 1 81 ? 4.38065 -13.31361 -2.45130 1.000 11.64666 308 MET A CA 1
ATOM 590 C C . MET A 1 81 ? 5.63363 -13.14104 -1.61178 1.000 11.16175 308 MET A C 1
ATOM 591 O O . MET A 1 81 ? 5.54365 -12.68228 -0.46727 1.000 15.03323 308 MET A O 1
ATOM 596 N N . GLN A 1 82 ? 6.80507 -13.48894 -2.15098 1.000 11.18520 309 GLN A N 1
ATOM 597 C CA . GLN A 1 82 ? 8.01431 -13.57172 -1.35111 1.000 11.67732 309 GLN A CA 1
ATOM 598 C C . GLN A 1 82 ? 9.22242 -12.85880 -1.93746 1.000 13.65667 309 GLN A C 1
ATOM 599 O O . GLN A 1 82 ? 10.24141 -12.75917 -1.24499 1.000 18.27273 309 GLN A O 1
ATOM 605 N N . GLY A 1 83 ? 9.15271 -12.35749 -3.16516 1.000 10.76652 310 GLY A N 1
ATOM 606 C CA . GLY A 1 83 ? 10.35764 -11.85223 -3.78733 1.000 12.96435 310 GLY A CA 1
ATOM 607 C C . GLY A 1 83 ? 10.20210 -10.56451 -4.55795 1.000 12.43088 310 GLY A C 1
ATOM 608 O O . GLY A 1 83 ? 9.34739 -9.72953 -4.25626 1.000 12.72549 310 GLY A O 1
ATOM 609 N N . TYR A 1 84 ? 11.05652 -10.39633 -5.54489 1.000 11.72154 311 TYR A N 1
ATOM 610 C CA . TYR A 1 84 ? 11.14911 -9.19930 -6.35683 1.000 10.60174 311 TYR A CA 1
ATOM 611 C C . TYR A 1 84 ? 10.40049 -9.38933 -7.66819 1.000 10.49835 311 TYR A C 1
ATOM 612 O O . TYR A 1 84 ? 10.15776 -10.51587 -8.11049 1.000 10.58428 311 TYR A O 1
ATOM 621 N N . PRO A 1 85 ? 10.04469 -8.29784 -8.33634 1.000 10.46427 312 PRO A N 1
ATOM 622 C CA . PRO A 1 85 ? 9.46081 -8.41659 -9.67423 1.000 11.34810 312 PRO A CA 1
ATOM 623 C C . PRO A 1 85 ? 10.43796 -9.07703 -10.63389 1.000 8.99650 312 PRO A C 1
ATOM 624 O O . PRO A 1 85 ? 11.66241 -9.00202 -10.46730 1.000 11.14158 312 PRO A O 1
ATOM 628 N N . SER A 1 86 ? 9.88735 -9.71351 -11.66253 1.000 9.28225 313 SER A N 1
ATOM 629 C CA . SER A 1 86 ? 10.68828 -10.19532 -12.78100 1.000 10.79891 313 SER A CA 1
ATOM 630 C C . SER A 1 86 ? 10.83056 -9.16246 -13.88860 1.000 11.11451 313 SER A C 1
ATOM 631 O O . SER A 1 86 ? 11.71849 -9.30546 -14.74047 1.000 11.28781 313 SER A O 1
ATOM 634 N N . LYS A 1 87 ? 10.01337 -8.11343 -13.87348 1.000 10.19551 314 LYS A N 1
ATOM 635 C CA . LYS A 1 87 ? 10.06387 -7.04862 -14.86224 1.000 10.73621 314 LYS A CA 1
ATOM 636 C C . LYS A 1 87 ? 9.35792 -5.83704 -14.27691 1.000 9.76668 314 LYS A C 1
ATOM 637 O O . LYS A 1 87 ? 8.34962 -5.98466 -13.57692 1.000 10.29568 314 LYS A O 1
ATOM 643 N N . VAL A 1 88 ? 9.87028 -4.64632 -14.57024 1.000 9.91943 315 VAL A N 1
ATOM 644 C CA . VAL A 1 88 ? 9.16963 -3.41160 -14.24748 1.000 10.57812 315 VAL A CA 1
ATOM 645 C C . VAL A 1 88 ? 8.83080 -2.72144 -15.55815 1.000 11.55169 315 VAL A C 1
ATOM 646 O O . VAL A 1 88 ? 9.72101 -2.48232 -16.38269 1.000 14.63815 315 VAL A O 1
ATOM 650 N N . HIS A 1 89 ? 7.55317 -2.42361 -15.76771 1.000 10.48443 316 HIS A N 1
ATOM 651 C CA . HIS A 1 89 ? 7.13677 -1.61606 -16.90399 1.000 11.45660 316 HIS A CA 1
ATOM 652 C C . HIS A 1 89 ? 7.01129 -0.16836 -16.46270 1.000 11.93911 316 HIS A C 1
ATOM 653 O O . HIS A 1 89 ? 6.45705 0.12008 -15.39756 1.000 12.35477 316 HIS A O 1
ATOM 660 N N . ILE A 1 90 ? 7.50471 0.74087 -17.29242 1.000 11.68710 317 ILE A N 1
ATOM 661 C CA . ILE A 1 90 ? 7.32397 2.17116 -17.08185 1.000 12.34463 317 ILE A CA 1
ATOM 662 C C . ILE A 1 90 ? 6.25455 2.64584 -18.05570 1.000 13.75420 317 ILE A C 1
ATOM 663 O O . ILE A 1 90 ? 6.48413 2.70979 -19.26826 1.000 14.88145 317 ILE A O 1
ATOM 668 N N . LEU A 1 91 ? 5.07741 2.97247 -17.53780 1.000 11.45053 318 LEU A N 1
ATOM 669 C CA . LEU A 1 91 ? 3.99328 3.38451 -18.41410 1.000 10.87783 318 LEU A CA 1
ATOM 670 C C . LEU A 1 91 ? 4.35503 4.68722 -19.12366 1.000 12.44211 318 LEU A C 1
ATOM 671 O O . LEU A 1 91 ? 5.03747 5.54269 -18.55544 1.000 13.99077 318 LEU A O 1
ATOM 676 N N . PRO A 1 92 ? 3.90964 4.85668 -20.37237 1.000 13.86212 319 PRO A N 1
ATOM 677 C CA . PRO A 1 92 ? 4.27438 6.06472 -21.12857 1.000 15.00418 319 PRO A CA 1
ATOM 678 C C . PRO A 1 92 ? 3.50531 7.29855 -20.70876 1.000 13.71943 319 PRO A C 1
ATOM 679 O O . PRO A 1 92 ? 3.89194 8.41092 -21.09692 1.000 15.10384 319 PRO A O 1
ATOM 683 N N . ARG A 1 93 ? 2.41884 7.14510 -19.96420 1.000 13.55342 320 ARG A N 1
ATOM 684 C CA . ARG A 1 93 ? 1.71647 8.26843 -19.37010 1.000 14.62277 320 ARG A CA 1
ATOM 685 C C . ARG A 1 93 ? 1.25595 7.84494 -17.98634 1.000 13.27813 320 ARG A C 1
ATOM 686 O O . ARG A 1 93 ? 1.05501 6.64756 -17.73599 1.000 13.06394 320 ARG A O 1
ATOM 694 N N . PRO A 1 94 ? 1.12466 8.79048 -17.06206 1.000 12.47740 321 PRO A N 1
ATOM 695 C CA . PRO A 1 94 ? 0.79491 8.42685 -15.68164 1.000 13.95652 321 PRO A CA 1
ATOM 696 C C . PRO A 1 94 ? -0.63842 7.93337 -15.55017 1.000 11.86646 321 PRO A C 1
ATOM 697 O O . PRO A 1 94 ? -1.53019 8.26666 -16.33480 1.000 12.33174 321 PRO A O 1
ATOM 701 N N . LEU A 1 95 ? -0.84242 7.13543 -14.51104 1.000 11.23555 322 LEU A N 1
ATOM 702 C CA . LEU A 1 95 ? -2.06876 6.39144 -14.28572 1.000 11.12076 322 LEU A CA 1
ATOM 703 C C . LEU A 1 95 ? -2.84376 6.99762 -13.11738 1.000 11.88368 322 LEU A C 1
ATOM 704 O O . LEU A 1 95 ? -2.25554 7.53547 -12.17336 1.000 13.46422 322 LEU A O 1
ATOM 709 N N . GLU A 1 96 ? -4.17423 6.90443 -13.18181 1.000 10.08305 323 GLU A N 1
ATOM 710 C CA . GLU A 1 96 ? -5.05475 7.44953 -12.15489 1.000 11.38680 323 GLU A CA 1
ATOM 711 C C . GLU A 1 96 ? -5.65679 6.31706 -11.32708 1.000 11.24530 323 GLU A C 1
ATOM 712 O O . GLU A 1 96 ? -6.28684 5.41183 -11.87907 1.000 12.18926 323 GLU A O 1
ATOM 718 N N . SER A 1 97 ? -5.46867 6.37677 -10.00938 1.000 11.32264 324 SER A N 1
AT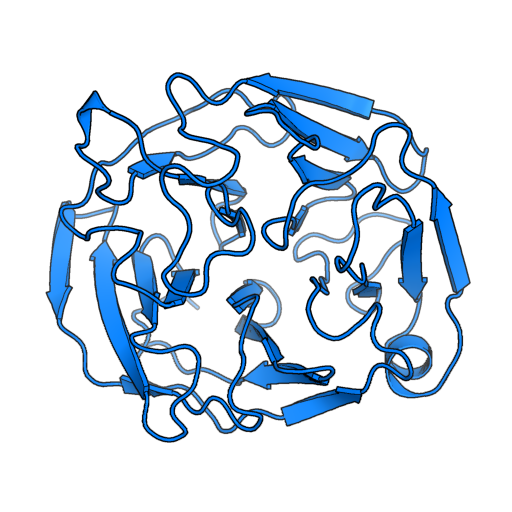OM 719 C CA . SER A 1 97 ? -6.28695 5.61050 -9.06797 1.000 11.01151 324 SER A CA 1
ATOM 720 C C . SER A 1 97 ? -6.09523 4.09228 -9.14465 1.000 9.97871 324 SER A C 1
ATOM 721 O O . SER A 1 97 ? -5.05618 3.61045 -9.60185 1.000 11.19326 324 SER A O 1
ATOM 724 N N . THR A 1 98 ? -7.08329 3.32998 -8.67103 1.000 8.47747 325 THR A N 1
ATOM 725 C CA . THR A 1 98 ? -6.93625 1.89532 -8.44658 1.000 9.63885 325 THR A CA 1
ATOM 726 C C . THR A 1 98 ? -7.80363 1.04312 -9.35989 1.000 8.48098 325 THR A C 1
ATOM 727 O O . THR A 1 98 ? -7.87801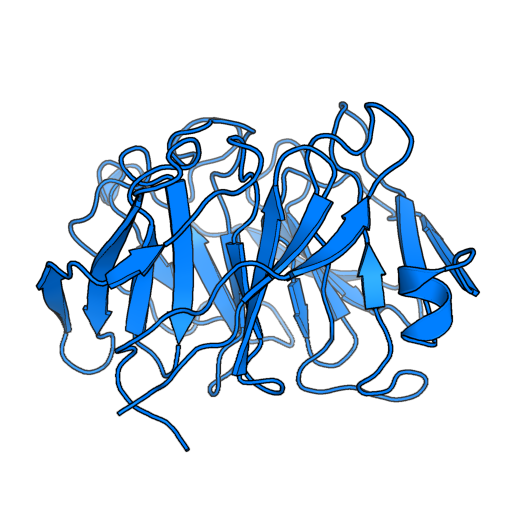 -0.17242 -9.15183 1.000 9.24599 325 THR A O 1
ATOM 731 N N . GLY A 1 99 ? -8.45564 1.63630 -10.36247 1.000 8.03177 326 GLY A N 1
ATOM 732 C CA . GLY A 1 99 ? -9.45417 0.92647 -11.13686 1.000 8.75065 326 GLY A CA 1
ATOM 733 C C . GLY A 1 99 ? -8.97616 -0.00756 -12.22962 1.000 8.45946 326 GLY A C 1
ATOM 734 O O . GLY A 1 99 ? -9.81197 -0.67471 -12.84145 1.000 8.76210 326 GLY A O 1
ATOM 735 N N . ALA A 1 100 ? -7.66838 -0.09622 -12.48671 1.000 8.72164 327 ALA A N 1
ATOM 736 C CA . ALA A 1 100 ? -7.15241 -0.79192 -13.66697 1.000 8.58120 327 ALA A CA 1
ATOM 737 C C . ALA A 1 100 ? -7.36570 -2.30696 -13.59045 1.000 7.88422 327 ALA A C 1
ATOM 738 O O . ALA A 1 100 ? -7.54039 -2.89329 -12.51740 1.000 9.38826 327 ALA A O 1
ATOM 740 N N . VAL A 1 101 ? -7.31254 -2.94567 -14.76774 1.000 7.96095 328 VAL A N 1
ATOM 741 C CA . VAL A 1 101 ? -7.37853 -4.40022 -14.90617 1.000 8.35177 328 VAL A CA 1
ATOM 742 C C . VAL A 1 101 ? -6.37377 -4.84606 -15.96226 1.000 9.31644 328 VAL A C 1
ATOM 743 O O . VAL A 1 101 ? -5.90628 -4.05446 -16.78356 1.000 9.01840 328 VAL A O 1
ATOM 747 N N . VAL A 1 102 ? -6.07414 -6.14357 -15.95303 1.000 8.37574 329 VAL A N 1
ATOM 748 C CA . VAL A 1 102 ? -5.33622 -6.79976 -17.02966 1.000 9.58335 329 VAL A CA 1
ATOM 749 C C . VAL A 1 102 ? -6.26351 -7.79877 -17.70391 1.000 9.27238 329 VAL A C 1
ATOM 750 O O . VAL A 1 102 ? -6.97195 -8.56087 -17.02806 1.000 11.01381 329 VAL A O 1
ATOM 754 N N . TYR A 1 103 ? -6.29722 -7.77229 -19.03296 1.000 9.76031 330 TYR A N 1
ATOM 755 C CA . TYR A 1 103 ? -7.17908 -8.67061 -19.77208 1.000 10.42822 330 TYR A CA 1
ATOM 756 C C . TYR A 1 103 ? -6.55035 -9.02564 -21.11085 1.000 10.41704 330 TYR A C 1
ATOM 757 O O . TYR A 1 103 ? -6.23269 -8.13539 -21.90567 1.000 11.71263 330 TYR A O 1
ATOM 766 N N . SER A 1 104 ? -6.37580 -10.32643 -21.35078 1.000 10.60286 331 SER A N 1
ATOM 767 C CA . SER A 1 104 ? -5.92393 -10.84022 -22.64335 1.000 11.63214 331 SER A CA 1
ATOM 768 C C . SER A 1 104 ? -4.65877 -10.13106 -23.12407 1.000 11.47358 331 SER A C 1
ATOM 769 O O . SER A 1 104 ? -4.55338 -9.71263 -24.28117 1.000 13.36719 331 SER A O 1
ATOM 772 N N . GLY A 1 105 ? -3.70384 -9.95913 -22.21062 1.000 10.34968 332 GLY A N 1
ATOM 773 C CA . GLY A 1 105 ? -2.39205 -9.45800 -22.57213 1.000 10.89509 332 GLY A CA 1
ATOM 774 C C . GLY A 1 105 ? -2.19533 -7.96143 -22.45015 1.000 9.76447 332 GLY A C 1
ATOM 775 O O . GLY A 1 105 ? -1.07040 -7.47470 -22.66539 1.000 10.76365 332 GLY A O 1
ATOM 776 N N . SER A 1 106 ? -3.24117 -7.20627 -22.11357 1.000 10.22324 333 SER A N 1
ATOM 777 C CA . SER A 1 106 ? -3.15465 -5.75720 -22.01515 1.000 11.00394 333 SER A CA 1
ATOM 778 C C . SER A 1 106 ? -3.56132 -5.27294 -20.63147 1.000 9.72061 333 SER A C 1
ATOM 779 O O . SER A 1 106 ? -4.49048 -5.80995 -20.01429 1.000 10.51307 333 SER A O 1
ATOM 782 N N . LEU A 1 107 ? -2.86455 -4.23905 -20.16840 1.000 9.27595 334 LEU A N 1
ATOM 783 C CA . LEU A 1 107 ? -3.28142 -3.44306 -19.02711 1.000 8.54414 334 LEU A CA 1
ATOM 784 C C . LEU A 1 107 ? -4.22804 -2.36476 -19.53012 1.000 9.49117 334 LEU A C 1
ATOM 785 O O . LEU A 1 107 ? -3.89142 -1.62248 -20.45924 1.000 10.69789 334 LEU A O 1
ATOM 790 N N . TYR A 1 108 ? -5.41114 -2.28813 -18.92999 1.000 9.10717 335 TYR A N 1
ATOM 791 C CA . TYR A 1 108 ? -6.36736 -1.22416 -19.20029 1.000 9.11183 335 TYR A CA 1
ATOM 792 C C . TYR A 1 108 ? -6.36212 -0.30377 -17.99094 1.000 9.35381 335 TYR A C 1
ATOM 793 O O . TYR A 1 108 ? -6.67168 -0.73838 -16.87329 1.000 10.17508 335 TYR A O 1
ATOM 802 N N . PHE A 1 109 ? -6.01588 0.96157 -18.21058 1.000 10.62668 336 PHE A N 1
ATOM 803 C CA . PHE A 1 109 ? -5.89447 1.90481 -17.11163 1.000 9.93102 336 PHE A CA 1
ATOM 804 C C . PHE A 1 109 ? -6.41249 3.26682 -17.54426 1.000 9.47004 336 PHE A C 1
ATOM 805 O O . PHE A 1 109 ? -6.59555 3.54180 -18.73249 1.000 12.43832 336 PHE A O 1
ATOM 813 N N . GLN A 1 110 ? -6.64659 4.11930 -16.55841 1.000 9.94538 337 GLN A N 1
ATOM 814 C CA . GLN A 1 110 ? -7.14554 5.46450 -16.79604 1.000 10.28141 337 GLN A CA 1
ATOM 815 C C . GLN A 1 110 ? -5.97855 6.44311 -16.74297 1.000 11.02185 337 GLN A C 1
ATOM 816 O O . GLN A 1 110 ? -5.16397 6.39559 -15.81702 1.000 10.73389 337 GLN A O 1
ATOM 822 N N . GLY A 1 111 ? -5.90200 7.33374 -17.72872 1.000 11.21299 338 GLY A N 1
ATOM 823 C CA . GLY A 1 111 ? -4.86750 8.35447 -17.70682 1.000 12.89875 338 GLY A CA 1
ATOM 824 C C . GLY A 1 111 ? -5.09666 9.34355 -16.57722 1.000 10.93732 338 GLY A C 1
ATOM 825 O O . GLY A 1 111 ? -6.22388 9.74043 -16.29164 1.000 11.23716 338 GLY A O 1
ATOM 826 N N . ALA A 1 112 ? -4.00908 9.74430 -15.92674 1.000 12.09510 339 ALA A N 1
ATOM 827 C CA . ALA A 1 112 ? -4.10701 10.70427 -14.83663 1.000 13.22464 339 ALA A CA 1
ATOM 828 C C . ALA A 1 112 ? -4.82369 11.96517 -15.29988 1.000 13.63770 339 ALA A C 1
ATOM 829 O O . ALA A 1 112 ? -4.59407 12.46132 -16.40710 1.000 14.01184 339 ALA A O 1
ATOM 831 N N . GLU A 1 113 ? -5.71459 12.47054 -14.44551 1.000 13.24292 340 GLU A N 1
ATOM 832 C CA . GLU A 1 113 ? -6.43064 13.72309 -14.70234 1.000 14.16919 340 GLU A CA 1
ATOM 833 C C . GLU A 1 113 ? -7.16150 13.68867 -16.04226 1.000 15.14833 340 GLU A C 1
ATOM 834 O O . GLU A 1 113 ? -7.17204 14.66796 -16.79427 1.000 16.42769 340 GLU A O 1
ATOM 840 N N . SER A 1 114 ? -7.79366 12.55586 -16.34031 1.000 12.13284 341 SER A N 1
ATOM 841 C CA . SER A 1 114 ? -8.48344 12.38717 -17.61004 1.000 12.96037 341 SER A CA 1
ATOM 842 C C . SER A 1 114 ? -9.63322 11.41188 -17.42212 1.000 12.16761 341 SER A C 1
ATOM 843 O O . SER A 1 114 ? -9.71592 10.70105 -16.41601 1.000 12.96832 341 SER A O 1
ATOM 846 N N . ARG A 1 115 ? -10.51254 11.36941 -18.42221 1.000 12.25702 342 ARG A N 1
ATOM 847 C CA . ARG A 1 115 ? -11.50745 10.30963 -18.54785 1.000 11.78441 342 ARG A CA 1
ATOM 848 C C . ARG A 1 115 ? -11.13330 9.33963 -19.66512 1.000 11.32293 342 ARG A C 1
ATOM 849 O O . ARG A 1 115 ? -11.99669 8.70692 -20.27532 1.000 12.71737 342 ARG A O 1
ATOM 857 N N . THR A 1 116 ? -9.83796 9.22135 -19.94228 1.000 12.11663 343 THR A N 1
ATOM 858 C CA . THR A 1 116 ? -9.33781 8.37738 -21.02174 1.000 12.28261 343 THR A CA 1
ATOM 859 C C . THR A 1 116 ? -8.90557 7.02638 -20.47062 1.000 12.21755 343 THR A C 1
ATOM 860 O O . THR A 1 116 ? -8.09962 6.96332 -19.53445 1.000 13.14794 343 THR A O 1
ATOM 864 N N . VAL A 1 117 ? -9.43009 5.95742 -21.06374 1.000 11.61769 344 VAL A N 1
ATOM 865 C CA . VAL A 1 117 ? -8.96873 4.59555 -20.80742 1.000 11.10524 344 VAL A CA 1
ATOM 866 C C . VAL A 1 117 ? -7.94830 4.23796 -21.87813 1.000 12.54074 344 VAL A C 1
ATOM 867 O O . VAL A 1 117 ? -8.14883 4.51737 -23.07010 1.000 12.30326 344 VAL A O 1
ATOM 871 N N . ILE A 1 118 ? -6.84735 3.62447 -21.45304 1.000 11.42032 345 ILE A N 1
ATOM 872 C CA . ILE A 1 118 ? -5.72218 3.29323 -22.31843 1.000 11.10115 345 ILE A CA 1
ATOM 873 C C . ILE A 1 118 ? -5.52094 1.78950 -22.28025 1.000 11.61785 345 ILE A C 1
ATOM 874 O O . ILE A 1 118 ? -5.50258 1.18882 -21.19932 1.000 11.59555 345 ILE A O 1
ATOM 879 N N . ARG A 1 119 ? -5.39543 1.18643 -23.45633 1.000 10.67694 346 ARG A N 1
ATOM 880 C CA . ARG A 1 119 ? -5.03736 -0.21957 -23.58909 1.000 11.09396 346 ARG A CA 1
ATOM 881 C C . ARG A 1 119 ? -3.54450 -0.29733 -23.88147 1.000 11.29705 346 ARG A C 1
ATOM 882 O O . ARG A 1 119 ? -3.09459 0.16719 -24.93428 1.000 13.12473 346 ARG A O 1
ATOM 890 N N . TYR A 1 120 ? -2.78294 -0.88609 -22.95836 1.000 10.41995 347 TYR A N 1
ATOM 891 C CA . TYR A 1 120 ? -1.32526 -0.98195 -23.04618 1.000 9.76099 347 TYR A CA 1
ATOM 892 C C . TYR A 1 120 ? -0.95276 -2.45419 -23.14176 1.000 11.57190 347 TYR A C 1
ATOM 893 O O . TYR A 1 120 ? -1.14970 -3.21425 -22.18840 1.000 9.95064 347 TYR A O 1
ATOM 902 N N . GLU A 1 121 ? -0.42975 -2.86212 -24.29456 1.000 11.93352 348 GLU A N 1
ATOM 903 C CA . GLU A 1 121 ? -0.06585 -4.25629 -24.51029 1.000 12.16491 348 GLU A CA 1
ATOM 904 C C . GLU A 1 121 ? 1.23534 -4.53886 -23.77507 1.000 12.55989 348 GLU A C 1
ATOM 905 O O . GLU A 1 121 ? 2.26656 -3.91636 -24.05745 1.000 11.99562 348 GLU A O 1
ATOM 911 N N . LEU A 1 122 ? 1.18766 -5.47678 -22.83153 1.000 12.40149 349 LEU A N 1
ATOM 912 C CA . LEU A 1 122 ? 2.27631 -5.62167 -21.87066 1.000 10.96198 349 LEU A CA 1
ATOM 913 C C . LEU A 1 122 ? 3.53534 -6.20175 -22.51096 1.000 12.07794 349 LEU A C 1
ATOM 914 O O . LEU A 1 122 ? 4.64882 -5.76197 -22.20431 1.000 14.43248 349 LEU A O 1
ATOM 919 N N . ASN A 1 123 ? 3.38429 -7.17884 -23.40404 1.000 11.64620 350 ASN A N 1
ATOM 920 C CA . ASN A 1 123 ? 4.56215 -7.87782 -23.90875 1.000 14.17145 350 ASN A CA 1
ATOM 921 C C . ASN A 1 123 ? 5.37282 -7.01024 -24.86075 1.000 16.40503 350 ASN A C 1
ATOM 922 O O . ASN A 1 123 ? 6.59308 -7.18053 -24.96511 1.000 20.08164 350 ASN A O 1
ATOM 927 N N . THR A 1 124 ? 4.72306 -6.08585 -25.56138 1.000 13.26905 351 THR A N 1
ATOM 928 C CA . THR A 1 124 ? 5.39098 -5.17968 -26.48148 1.000 15.61304 351 THR A CA 1
ATOM 929 C C . THR A 1 124 ? 5.51210 -3.76944 -25.93225 1.000 14.85094 351 THR A C 1
ATOM 930 O O . THR A 1 124 ? 6.12930 -2.92067 -26.58136 1.000 15.23837 351 THR A O 1
ATOM 934 N N . GLU A 1 125 ? 4.92184 -3.49081 -24.77219 1.000 13.36490 352 GLU A N 1
ATOM 935 C CA . GLU A 1 125 ? 4.93764 -2.15738 -24.17451 1.000 14.71129 352 GLU A CA 1
ATOM 936 C C . GLU A 1 125 ? 4.44305 -1.08904 -25.14901 1.000 13.89109 352 GLU A C 1
ATOM 937 O O . GLU A 1 125 ? 5.04390 -0.02395 -25.29729 1.000 17.33414 352 GLU A O 1
ATOM 943 N N A THR A 1 126 ? 3.31552 -1.38153 -25.79838 0.500 13.01460 353 THR A N 1
ATOM 944 N N B THR A 1 126 ? 3.33850 -1.37758 -25.83251 0.500 12.99466 353 THR A N 1
ATOM 945 C CA A THR A 1 126 ? 2.74251 -0.53808 -26.83701 0.500 14.49079 353 THR A CA 1
ATOM 946 C CA B THR A 1 126 ? 2.80325 -0.43975 -26.80828 0.500 14.52781 353 THR A CA 1
ATOM 947 C C A THR A 1 126 ? 1.32976 -0.12440 -26.45052 0.500 12.04673 353 THR A C 1
ATOM 948 C C B THR A 1 126 ? 1.34596 -0.12628 -26.51667 0.500 12.07442 353 THR A C 1
ATOM 949 O O A THR A 1 126 ? 0.53930 -0.94636 -25.97666 0.500 14.19593 353 THR A O 1
ATOM 950 O O B THR A 1 126 ? 0.55413 -1.01155 -26.17579 0.500 13.86696 353 THR A O 1
ATOM 957 N N . VAL A 1 127 ? 1.00072 1.14196 -26.67610 1.000 12.82173 354 VAL A N 1
ATOM 958 C CA . VAL A 1 127 ? -0.37569 1.59141 -26.52266 1.000 12.23912 354 VAL A CA 1
ATOM 959 C C . VAL A 1 127 ? -1.13954 1.17411 -27.77301 1.000 15.92223 354 VAL A C 1
ATOM 960 O O . VAL A 1 127 ? -0.77568 1.55485 -28.89125 1.000 19.31440 354 VAL A O 1
ATOM 964 N N . LYS A 1 128 ? -2.19601 0.38378 -27.58959 1.000 12.60692 355 LYS A N 1
ATOM 965 C CA . LYS A 1 128 ? -2.97021 -0.13354 -28.70711 1.000 14.69947 355 LYS A CA 1
ATOM 966 C C . LYS A 1 128 ? -4.27190 0.61846 -28.92645 1.000 17.32871 355 LYS A C 1
ATOM 967 O O . LYS A 1 128 ? -4.82324 0.56297 -30.03073 1.000 20.85405 355 LYS A O 1
ATOM 973 N N . ALA A 1 129 ? -4.78402 1.29564 -27.90462 1.000 13.54779 356 ALA A N 1
ATOM 974 C CA . ALA A 1 129 ? -6.03985 2.01491 -28.04036 1.000 14.49956 356 ALA A CA 1
ATOM 975 C C . ALA A 1 129 ? -6.14908 3.02317 -26.90985 1.000 13.33905 356 ALA A C 1
ATOM 976 O O . ALA A 1 129 ? -5.60494 2.81868 -25.82177 1.000 13.23210 356 ALA A O 1
ATOM 978 N N . GLU A 1 130 ? -6.85620 4.11596 -27.18505 1.000 13.72071 357 GLU A N 1
ATOM 979 C CA . GLU A 1 130 ? -7.24174 5.08595 -26.16883 1.000 13.69330 357 GLU A CA 1
ATOM 980 C C . GLU A 1 130 ? -8.66054 5.54995 -26.45468 1.000 17.78726 357 GLU A C 1
ATOM 981 O O . GLU A 1 130 ? -9.02458 5.77068 -27.61286 1.000 21.86089 357 GLU A O 1
ATOM 987 N N . LYS A 1 131 ? -9.45891 5.69650 -25.39993 1.000 14.05568 358 LYS A N 1
ATOM 988 C CA . LYS A 1 131 ? -10.86656 6.04546 -25.55899 1.000 15.31287 358 LYS A CA 1
ATOM 989 C C . LYS A 1 131 ? -11.30958 6.92388 -24.40154 1.000 13.08948 358 LYS A C 1
ATOM 990 O O . LYS A 1 131 ? -11.10724 6.56567 -23.23815 1.000 14.19276 358 LYS A O 1
ATOM 996 N N . GLU A 1 132 ? -11.94379 8.05145 -24.71900 1.000 14.58352 359 GLU A N 1
ATOM 997 C CA . GLU A 1 132 ? -12.63134 8.84754 -23.70953 1.000 15.27976 359 GLU A CA 1
ATOM 998 C C . GLU A 1 132 ? -13.96921 8.19364 -23.39128 1.000 15.51167 359 GLU A C 1
ATOM 999 O O . GLU A 1 132 ? -14.75426 7.90772 -24.29926 1.000 20.29986 359 GLU A O 1
ATOM 1005 N N . ILE A 1 133 ? -14.22430 7.93621 -22.11111 1.000 13.49939 360 ILE A N 1
ATOM 1006 C CA . ILE A 1 133 ? -15.51280 7.37275 -21.70790 1.000 12.83413 360 ILE A CA 1
ATOM 1007 C C . ILE A 1 133 ? -16.53945 8.49910 -21.76064 1.000 15.37363 360 ILE A C 1
ATOM 1008 O O . ILE A 1 133 ? -16.45228 9.44796 -20.97127 1.000 14.42896 360 ILE A O 1
ATOM 1013 N N . PRO A 1 134 ? -17.50522 8.44879 -22.67545 1.000 14.41962 361 PRO A N 1
ATOM 1014 C CA . PRO A 1 134 ? -18.34918 9.62463 -22.92224 1.000 16.71822 361 PRO A CA 1
ATOM 1015 C C . PRO A 1 134 ? -19.10123 10.06937 -21.67542 1.000 14.36229 361 PRO A C 1
ATOM 1016 O O . PRO A 1 134 ? -19.81706 9.28883 -21.04219 1.000 17.04210 361 PRO A O 1
ATOM 1020 N N . GLY A 1 135 ? -18.92831 11.34342 -21.33241 1.000 16.84250 362 GLY A N 1
ATOM 1021 C CA . GLY A 1 135 ? -19.61439 11.95698 -20.21704 1.000 18.03259 362 GLY A CA 1
ATOM 1022 C C . GLY A 1 135 ? -19.15669 11.52618 -18.84323 1.000 15.85538 362 GLY A C 1
ATOM 1023 O O . GLY A 1 135 ? -19.73212 11.98333 -17.85049 1.000 16.71502 362 GLY A O 1
ATOM 1024 N N . ALA A 1 136 ? -18.14072 10.67491 -18.73874 1.000 13.45898 363 ALA A N 1
ATOM 1025 C CA . ALA A 1 136 ? -17.75581 10.16725 -17.43032 1.000 12.51486 363 ALA A CA 1
ATOM 1026 C C . ALA A 1 136 ? -17.16917 11.27669 -16.57011 1.000 13.64243 363 ALA A C 1
ATOM 1027 O O . ALA A 1 136 ? -16.35211 12.07890 -17.03109 1.000 14.09007 363 ALA A O 1
ATOM 1029 N N . GLY A 1 137 ? -17.58099 11.31675 -15.30753 1.000 12.26639 364 GLY A N 1
ATOM 1030 C CA . GLY A 1 137 ? -16.89331 12.15132 -14.34813 1.000 13.85813 364 GLY A CA 1
ATOM 1031 C C . GLY A 1 137 ? -15.50002 11.61986 -14.07113 1.000 11.55925 364 GLY A C 1
ATOM 1032 O O . GLY A 1 137 ? -15.22363 10.42447 -14.19755 1.000 11.25464 364 GLY A O 1
ATOM 1033 N N . TYR A 1 138 ? -14.59745 12.51882 -13.69550 1.000 11.15499 365 TYR A N 1
ATOM 1034 C CA . TYR A 1 138 ? -13.24041 12.09214 -13.39636 1.000 11.15297 365 TYR A CA 1
ATOM 1035 C C . TYR A 1 138 ? -12.60391 13.04079 -12.38950 1.000 11.22330 365 TYR A C 1
ATOM 1036 O O . TYR A 1 138 ? -13.05254 14.17723 -12.19285 1.000 11.72798 365 TYR A O 1
ATOM 1045 N N . HIS A 1 139 ? -11.56373 12.54109 -11.73074 1.000 11.17918 366 HIS A N 1
ATOM 1046 C CA . HIS A 1 139 ? -10.73574 13.32782 -10.81648 1.000 11.59522 366 HIS A CA 1
ATOM 1047 C C . HIS A 1 139 ? -11.52913 13.88115 -9.63469 1.000 13.29278 366 HIS A C 1
ATOM 1048 O O . HIS A 1 139 ? -11.42029 15.05713 -9.28026 1.000 13.42270 366 HIS A O 1
ATOM 1055 N N . GLY A 1 140 ? -12.31499 13.01485 -9.00727 1.000 12.96119 367 GLY A N 1
ATOM 1056 C CA . GLY A 1 140 ? -13.00557 13.36150 -7.78498 1.000 13.46329 367 GLY A CA 1
ATOM 1057 C C . GLY A 1 140 ? -14.43384 13.82349 -7.94094 1.000 12.04758 367 GLY A C 1
ATOM 1058 O O . GLY A 1 140 ? -14.98527 14.39130 -6.99035 1.000 16.46717 367 GLY A O 1
ATOM 1059 N N . GLN A 1 141 ? -15.04387 13.61772 -9.10837 1.000 10.78199 368 GLN A N 1
ATOM 1060 C CA . GLN A 1 141 ? -16.45193 13.95415 -9.28415 1.000 11.09660 368 GLN A CA 1
ATOM 1061 C C . GLN A 1 141 ? -17.35750 12.84683 -8.75811 1.000 10.67588 368 GLN A C 1
ATOM 1062 O O . GLN A 1 141 ? -18.28988 13.11053 -7.99298 1.000 12.00177 368 GLN A O 1
ATOM 1068 N N . PHE A 1 142 ? -17.11286 11.59911 -9.18192 1.000 9.97739 369 PHE A N 1
ATOM 1069 C CA . PHE A 1 142 ? -17.92472 10.45180 -8.76242 1.000 10.05130 369 PHE A CA 1
ATOM 1070 C C . PHE A 1 142 ? -17.03486 9.32245 -8.25015 1.000 8.48311 369 PHE A C 1
ATOM 1071 O O . PHE A 1 142 ? -17.13386 8.17940 -8.70682 1.000 9.97782 369 PHE A O 1
ATOM 1079 N N . PRO A 1 143 ? -16.16647 9.59394 -7.28473 1.000 8.87357 370 PRO A N 1
ATOM 1080 C CA . PRO A 1 143 ? -15.36351 8.51414 -6.70354 1.000 8.71370 370 PRO A CA 1
ATOM 1081 C C . PRO A 1 143 ? -16.25492 7.61518 -5.86905 1.000 8.86998 370 PRO A C 1
ATOM 1082 O O . PRO A 1 143 ? -17.39402 7.94810 -5.53428 1.000 9.89271 370 PRO A O 1
ATOM 1086 N N . TYR A 1 144 ? -15.71331 6.45003 -5.53076 1.000 8.65720 371 TYR A N 1
ATOM 1087 C CA . TYR A 1 144 ? -16.27838 5.67244 -4.44292 1.000 9.37926 371 TYR A CA 1
ATOM 1088 C C . TYR A 1 144 ? -16.10591 6.43709 -3.12871 1.000 9.20370 371 TYR A C 1
ATOM 1089 O O . TYR A 1 144 ? -15.46748 7.49435 -3.06710 1.000 9.74013 371 TYR A O 1
ATOM 1098 N N . SER A 1 145 ? -16.65508 5.88259 -2.04719 1.000 9.98252 372 SER A N 1
ATOM 1099 C CA . SER A 1 145 ? -16.80902 6.65031 -0.81029 1.000 9.65474 372 SER A CA 1
ATOM 1100 C C . SER A 1 145 ? -15.48771 7.04564 -0.15544 1.000 12.54564 372 SER A C 1
ATOM 1101 O O . SER A 1 145 ? -15.46455 8.00065 0.62804 1.000 13.71168 372 SER A O 1
ATOM 1104 N N . TRP A 1 146 ? -14.39060 6.34833 -0.43170 1.000 9.95210 373 TRP A N 1
ATOM 1105 C CA . TRP A 1 146 ? -13.12504 6.73126 0.18204 1.000 12.33985 373 TRP A CA 1
ATOM 1106 C C . TRP A 1 146 ? -12.41912 7.85485 -0.55468 1.000 12.74696 373 TRP A C 1
ATOM 1107 O O . TRP A 1 146 ? -11.43721 8.39394 -0.02514 1.000 12.07466 373 TRP A O 1
ATOM 1118 N N . GLY A 1 147 ? -12.88877 8.21653 -1.74281 1.000 10.84744 374 GLY A N 1
ATOM 1119 C CA . GLY A 1 147 ? -12.21874 9.23343 -2.54079 1.000 11.25110 374 GLY A CA 1
ATOM 1120 C C . GLY A 1 147 ? -11.19160 8.59980 -3.45845 1.000 11.87518 374 GLY A C 1
ATOM 1121 O O . GLY A 1 147 ? -11.51442 7.68417 -4.22015 1.000 11.51309 374 GLY A O 1
ATOM 1122 N N . GLY A 1 148 ? -9.94918 9.07383 -3.37917 1.000 12.44059 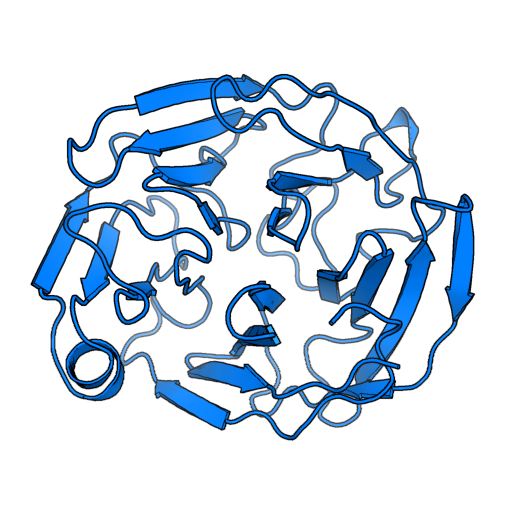375 GLY A N 1
ATOM 1123 C CA . GLY A 1 148 ? -8.87549 8.48336 -4.15498 1.000 13.45722 375 GLY A CA 1
ATOM 1124 C C . GLY A 1 148 ? -9.01959 8.60176 -5.65469 1.000 10.39363 375 GLY A C 1
ATOM 1125 O O . GLY A 1 148 ? -8.39507 7.83352 -6.39154 1.000 11.13886 375 GLY A O 1
ATOM 1126 N N . TYR A 1 149 ? -9.82880 9.54744 -6.13586 1.000 9.97237 376 TYR A N 1
ATOM 1127 C CA . TYR A 1 149 ? -10.04766 9.73138 -7.57218 1.000 8.50017 376 TYR A CA 1
ATOM 1128 C C . TYR A 1 149 ? -10.52654 8.44543 -8.25003 1.000 10.20251 376 TYR A C 1
ATOM 1129 O O . TYR A 1 149 ? -10.19496 8.19943 -9.40818 1.000 9.51011 376 TYR A O 1
ATOM 1138 N N . THR A 1 150 ? -11.34513 7.64408 -7.55343 1.000 8.53720 377 THR A N 1
ATOM 1139 C CA . THR A 1 150 ? -11.79758 6.33014 -8.02117 1.000 8.89256 377 THR A CA 1
ATOM 1140 C C . THR A 1 150 ? -13.00931 6.39857 -8.95191 1.000 9.25639 377 THR A C 1
ATOM 1141 O O . THR A 1 150 ? -13.76203 5.42520 -9.06550 1.000 8.77720 377 THR A O 1
ATOM 1145 N N . ASP A 1 151 ? -13.17096 7.52393 -9.65409 1.000 9.09564 378 ASP A N 1
ATOM 1146 C CA . ASP A 1 151 ? -14.32303 7.76019 -10.52572 1.000 8.16651 378 ASP A CA 1
ATOM 1147 C C . ASP A 1 151 ? -14.55808 6.66985 -11.56630 1.000 9.28781 378 ASP A C 1
ATOM 1148 O O . ASP A 1 151 ? -15.70651 6.44568 -11.96485 1.000 9.58290 378 ASP A O 1
ATOM 1153 N N . ILE A 1 152 ? -13.50257 6.03710 -12.07151 1.000 8.94581 379 ILE A N 1
ATOM 1154 C CA . ILE A 1 152 ? -13.60546 5.11112 -13.19662 1.000 9.02940 379 ILE A CA 1
ATOM 1155 C C . ILE A 1 152 ? -12.97064 3.78339 -12.78973 1.000 8.24440 379 ILE A C 1
ATOM 1156 O O . ILE A 1 152 ? -11.79378 3.74366 -12.41544 1.000 10.26852 379 ILE A O 1
ATOM 1161 N N . ASP A 1 153 ? -13.73673 2.69941 -12.86722 1.000 8.36787 380 ASP A N 1
ATOM 1162 C CA . ASP A 1 153 ? -13.31516 1.40352 -12.34594 1.000 9.03578 380 ASP A CA 1
ATOM 1163 C C . ASP A 1 153 ? -13.53761 0.37751 -13.44873 1.000 8.70976 380 ASP A C 1
ATOM 1164 O O . ASP A 1 153 ? -14.68460 0.09768 -13.81280 1.000 9.64868 380 ASP A O 1
ATOM 1169 N N . LEU A 1 154 ? -12.44962 -0.16740 -13.99170 1.000 8.47108 381 LEU A N 1
ATOM 1170 C CA . LEU A 1 154 ? -12.58186 -1.20104 -15.00206 1.000 8.47668 381 LEU A CA 1
ATOM 1171 C C . LEU A 1 154 ? -12.89395 -2.53834 -14.32609 1.000 7.07170 381 LEU A C 1
ATOM 1172 O O . LEU A 1 154 ? -12.62177 -2.74231 -13.13929 1.000 8.95776 381 LEU A O 1
ATOM 1177 N N . ALA A 1 155 ? -13.49975 -3.44878 -15.08608 1.000 8.26295 382 ALA A N 1
ATOM 1178 C CA . ALA A 1 155 ? -13.88690 -4.74003 -14.53496 1.000 8.64341 382 ALA A CA 1
ATOM 1179 C C . ALA A 1 155 ? -13.81996 -5.79221 -15.62545 1.000 8.28670 382 ALA A C 1
ATOM 1180 O O . ALA A 1 155 ? -14.12449 -5.51467 -16.78731 1.000 10.75621 382 ALA A O 1
ATOM 1182 N N . VAL A 1 156 ? -13.42740 -7.00513 -15.24776 1.000 8.54139 383 VAL A N 1
ATOM 1183 C CA . VAL A 1 156 ? -13.50300 -8.15778 -16.13513 1.000 9.71972 383 VAL A CA 1
ATOM 1184 C C . VAL A 1 156 ? -14.38830 -9.20694 -15.47900 1.000 8.34711 383 VAL A C 1
ATOM 1185 O O . VAL A 1 156 ? -14.24013 -9.49064 -14.28516 1.000 9.78428 383 VAL A O 1
ATOM 1189 N N . ASP A 1 157 ? -15.30556 -9.77582 -16.25185 1.000 10.55793 384 ASP A N 1
ATOM 1190 C CA . ASP A 1 157 ? -16.08266 -10.90383 -15.76056 1.000 9.99939 384 ASP A CA 1
ATOM 1191 C C . ASP A 1 157 ? -16.08473 -11.99078 -16.81970 1.000 11.68952 384 ASP A C 1
ATOM 1192 O O . ASP A 1 157 ? -15.29624 -11.95587 -17.77201 1.000 10.97980 384 ASP A O 1
ATOM 1197 N N . GLU A 1 158 ? -16.98499 -12.95183 -16.65143 1.000 11.33039 385 GLU A N 1
ATOM 1198 C CA . GLU A 1 158 ? -17.05074 -14.10540 -17.53215 1.000 10.73992 385 GLU A CA 1
ATOM 1199 C C . GLU A 1 158 ? -17.34695 -13.72451 -18.97601 1.000 12.09415 385 GLU A C 1
ATOM 1200 O O . GLU A 1 158 ? -17.10585 -14.53640 -19.87606 1.000 16.58148 385 GLU A O 1
ATOM 1206 N N . ALA A 1 159 ? -17.85619 -12.51746 -19.22387 1.000 13.29605 386 ALA A N 1
ATOM 1207 C CA . ALA A 1 159 ? -18.21030 -12.07075 -20.56488 1.000 13.93350 386 ALA A CA 1
ATOM 1208 C C . ALA A 1 159 ? -17.21546 -11.08555 -21.16419 1.000 17.17687 386 ALA A C 1
ATOM 1209 O O . ALA A 1 159 ? -17.38519 -10.68166 -22.31728 1.000 18.74937 386 ALA A O 1
ATOM 1211 N N . GLY A 1 160 ? -16.18718 -10.67299 -20.41825 1.000 13.65804 387 GLY A N 1
ATOM 1212 C CA . GLY A 1 160 ? -15.16962 -9.78578 -20.94347 1.000 13.77953 387 GLY A CA 1
ATOM 1213 C C . GLY A 1 160 ? -15.06536 -8.49885 -20.13082 1.000 11.76019 387 GLY A C 1
ATOM 1214 O O . GLY A 1 160 ? -15.18610 -8.50990 -18.90736 1.000 11.29918 387 GLY A O 1
ATOM 1215 N N . LEU A 1 161 ? -14.82626 -7.39593 -20.84330 1.000 12.17381 388 LEU A N 1
ATOM 1216 C CA . LEU A 1 161 ? -14.37261 -6.14339 -20.25561 1.000 9.55084 388 LEU A CA 1
ATOM 1217 C C . LEU A 1 161 ? -15.52584 -5.16027 -20.08994 1.000 11.00656 388 LEU A C 1
ATOM 1218 O O . LEU A 1 161 ? -16.36767 -5.01822 -20.98303 1.000 12.65791 388 LEU A O 1
ATOM 1223 N N . TRP A 1 162 ? -15.52070 -4.44632 -18.96070 1.000 9.76972 389 TRP A N 1
ATOM 1224 C CA . TRP A 1 162 ? -16.53847 -3.46177 -18.61892 1.000 10.11128 389 TRP A CA 1
ATOM 1225 C C . TRP A 1 162 ? -15.86253 -2.24669 -17.99937 1.000 9.77937 389 TRP A C 1
ATOM 1226 O O . TRP A 1 162 ? -14.70325 -2.30331 -17.57412 1.000 10.49561 389 TRP A O 1
ATOM 1237 N N . VAL A 1 163 ? -16.61363 -1.14776 -17.90812 1.000 10.36258 390 VAL A N 1
ATOM 1238 C CA . VAL A 1 163 ? -16.17661 0.02468 -17.15847 1.000 11.06763 390 VAL A CA 1
ATOM 1239 C C . VAL A 1 163 ? -17.34535 0.54108 -16.32265 1.000 9.64846 390 VAL A C 1
ATOM 1240 O O . VAL A 1 163 ? -18.49573 0.56135 -16.77888 1.000 11.66479 390 VAL A O 1
ATOM 1244 N N . ILE A 1 164 ? -17.03642 0.90484 -15.07499 1.000 9.39136 391 ILE A N 1
ATOM 1245 C CA . ILE A 1 164 ? -17.97561 1.37604 -14.06557 1.000 9.46170 391 ILE A CA 1
ATOM 1246 C C . ILE A 1 164 ? -17.63431 2.83367 -13.79335 1.000 8.55412 391 ILE A C 1
ATOM 1247 O O . ILE A 1 164 ? -16.46864 3.16171 -13.53719 1.000 9.97453 391 ILE A O 1
ATOM 1252 N N . TYR A 1 165 ? -18.63411 3.70929 -13.86525 1.000 9.26978 392 TYR A N 1
ATOM 1253 C CA . TYR A 1 165 ? -18.38956 5.14967 -13.78887 1.000 9.17945 392 TYR A CA 1
ATOM 1254 C C . TYR A 1 165 ? -19.70685 5.84045 -13.47039 1.000 9.65030 392 TYR A C 1
ATOM 1255 O O . TYR A 1 165 ? -20.69172 5.19053 -13.11370 1.000 9.31526 392 TYR A O 1
ATOM 1264 N N . SER A 1 166 ? -19.73125 7.16477 -13.59724 1.000 9.46266 393 SER A N 1
ATOM 1265 C CA . SER A 1 166 ? -20.99239 7.89374 -13.55366 1.000 9.56831 393 SER A CA 1
ATOM 1266 C C . SER A 1 166 ? -20.89237 9.12386 -14.44348 1.000 11.28723 393 SER A C 1
ATOM 1267 O O . SER A 1 166 ? -19.83426 9.44359 -14.98779 1.000 10.56400 393 SER A O 1
ATOM 1270 N N . THR A 1 167 ? -22.02258 9.81709 -14.57690 1.000 12.07222 394 THR A N 1
ATOM 1271 C CA . THR A 1 167 ? -22.13404 10.99640 -15.42209 1.000 11.98213 394 THR A CA 1
ATOM 1272 C C . THR A 1 167 ? -23.06197 11.98754 -14.73621 1.000 12.51929 394 THR A C 1
ATOM 1273 O O . THR A 1 167 ? -23.81312 11.63314 -13.82694 1.000 12.30642 394 THR A O 1
ATOM 1277 N N . ASP A 1 168 ? -22.99957 13.24604 -15.17940 1.000 15.01814 395 ASP A N 1
ATOM 1278 C CA . ASP A 1 168 ? -23.95111 14.23787 -14.68286 1.000 15.78093 395 ASP A CA 1
ATOM 1279 C C . ASP A 1 168 ? -25.38310 13.82751 -14.99804 1.000 14.19538 395 ASP A C 1
ATOM 1280 O O . ASP A 1 168 ? -26.28726 13.99244 -14.16799 1.000 17.94225 395 ASP A O 1
ATOM 1285 N N . GLU A 1 169 ? -25.61294 13.29507 -16.19693 1.000 15.48070 396 GLU A N 1
ATOM 1286 C CA . GLU A 1 169 ? -26.95561 12.87245 -16.57828 1.000 18.87934 396 GLU A CA 1
ATOM 1287 C C . GLU A 1 169 ? -27.50042 11.79879 -15.64185 1.000 15.89624 396 GLU A C 1
ATOM 1288 O O . GLU A 1 169 ? -28.70690 11.76275 -15.37402 1.000 19.68054 396 GLU A O 1
ATOM 1294 N N . ALA A 1 170 ? -26.63825 10.90476 -15.14689 1.000 15.48063 397 ALA A N 1
ATOM 1295 C CA . ALA A 1 170 ? -27.02446 9.89469 -14.16678 1.000 13.12542 397 ALA A CA 1
ATOM 1296 C C . ALA A 1 170 ? -27.00712 10.40777 -12.73201 1.000 12.80666 397 ALA A C 1
ATOM 1297 O O . ALA A 1 170 ? -27.28656 9.63405 -11.80801 1.000 12.48122 397 ALA A O 1
ATOM 1299 N N . LYS A 1 171 ? -26.69183 11.68631 -12.52530 1.000 12.36641 398 LYS A N 1
ATOM 1300 C CA . LYS A 1 171 ? -26.69503 12.29307 -11.19412 1.000 15.47050 398 LYS A CA 1
ATOM 1301 C C . LYS A 1 171 ? -25.85074 11.50483 -10.19864 1.000 11.87719 398 LYS A C 1
ATOM 1302 O O . LYS A 1 171 ? -26.19482 11.37586 -9.02287 1.000 14.06106 398 LYS A O 1
ATOM 1308 N N . GLY A 1 172 ? -24.73055 10.96337 -10.67180 1.000 11.82239 399 GLY A N 1
ATOM 1309 C CA . GLY A 1 172 ? -23.82945 10.25967 -9.78845 1.000 12.74178 399 GLY A CA 1
ATOM 1310 C C . GLY A 1 172 ? -24.16852 8.80662 -9.53233 1.000 10.25607 399 GLY A C 1
ATOM 1311 O O . GLY A 1 172 ? -23.43016 8.14318 -8.79158 1.000 10.78909 399 GLY A O 1
ATOM 1312 N N . ALA A 1 173 ? -25.25521 8.28454 -10.10304 1.000 10.43133 400 ALA A N 1
ATOM 1313 C CA . ALA A 1 173 ? -25.55738 6.86469 -9.97633 1.000 9.73998 400 ALA A CA 1
ATOM 1314 C C . ALA A 1 173 ? -24.59456 6.03496 -10.82122 1.000 10.38051 400 ALA A C 1
ATOM 1315 O O . ALA A 1 173 ? -24.11095 6.47291 -11.86755 1.000 11.32818 400 ALA A O 1
ATOM 1317 N N . ILE A 1 174 ? -24.33597 4.80867 -10.36399 1.000 9.60587 401 ILE A N 1
ATOM 1318 C CA . ILE A 1 174 ? -23.41190 3.94222 -11.08623 1.000 9.10635 401 ILE A CA 1
ATOM 1319 C C . ILE A 1 174 ? -23.95239 3.65745 -12.47640 1.000 9.89655 401 ILE A C 1
ATOM 1320 O O . ILE A 1 174 ? -25.10764 3.23045 -12.64456 1.000 11.15579 401 ILE A O 1
ATOM 1325 N N . VAL A 1 175 ? -23.10343 3.89490 -13.47437 1.000 10.38929 402 VAL A N 1
ATOM 1326 C CA . VAL A 1 175 ? -23.32678 3.52561 -14.86283 1.000 10.82492 402 VAL A CA 1
ATOM 1327 C C . VAL A 1 175 ? -22.29962 2.45398 -15.19654 1.000 10.49647 402 VAL A C 1
ATOM 1328 O O . VAL A 1 175 ? -21.14969 2.52494 -14.74396 1.000 10.68460 402 VAL A O 1
ATOM 1332 N N . LEU A 1 176 ? -22.70457 1.44965 -15.96026 1.000 10.94690 403 LEU A N 1
ATOM 1333 C CA . LEU A 1 176 ? -21.73951 0.45967 -16.41680 1.000 10.24124 403 LEU A CA 1
ATOM 1334 C C . LEU A 1 176 ? -21.90080 0.23640 -17.90946 1.000 11.90866 403 LEU A C 1
ATOM 1335 O O . LEU A 1 176 ? -23.01816 0.22505 -18.43228 1.000 13.81986 403 LEU A O 1
ATOM 1340 N N . SER A 1 177 ? -20.77486 0.07735 -18.59684 1.000 12.17246 404 SER A N 1
ATOM 1341 C CA . SER A 1 177 ? -20.77986 -0.13381 -20.03470 1.000 11.92536 404 SER A CA 1
ATOM 1342 C C . SER A 1 177 ? -19.88498 -1.31439 -20.36500 1.000 12.89288 404 SER A C 1
ATOM 1343 O O . SER A 1 177 ? -18.79916 -1.46159 -19.79274 1.000 13.20256 404 SER A O 1
ATOM 1346 N N A LYS A 1 178 ? -20.36121 -2.16427 -21.26950 0.500 12.36118 405 LYS A N 1
ATOM 1347 N N B LYS A 1 178 ? -20.35496 -2.16645 -21.27310 0.500 12.35666 405 LYS A N 1
ATOM 1348 C CA A LYS A 1 178 ? -19.54401 -3.22453 -21.83591 0.500 12.77961 405 LYS A CA 1
ATOM 1349 C CA B LYS A 1 178 ? -19.53316 -3.23896 -21.81397 0.500 12.75872 405 LYS A CA 1
ATOM 1350 C C A LYS A 1 178 ? -18.61334 -2.62138 -22.87843 0.500 13.25521 405 LYS A C 1
ATOM 1351 C C B LYS A 1 178 ? -18.62504 -2.66030 -22.88987 0.500 13.17067 405 LYS A C 1
ATOM 1352 O O A LYS A 1 178 ? -19.02308 -1.77436 -23.67935 0.500 15.77474 405 LYS A O 1
ATOM 1353 O O B LYS A 1 178 ? -19.06948 -1.86714 -23.72726 0.500 15.91566 405 LYS A O 1
ATOM 1364 N N . LEU A 1 179 ? -17.35032 -3.04156 -22.86017 1.000 12.70866 406 LEU A N 1
ATOM 1365 C CA . LEU A 1 179 ? -16.34078 -2.48544 -23.74877 1.000 14.36652 406 LEU A CA 1
ATOM 1366 C C . LEU A 1 179 ? -15.81268 -3.53330 -24.71341 1.000 16.04428 406 LEU A C 1
ATOM 1367 O O . LEU A 1 179 ? -15.58563 -4.68444 -24.33457 1.000 16.65561 406 LEU A O 1
ATOM 1372 N N . ASN A 1 180 ? -15.58797 -3.11415 -25.94761 1.000 13.95171 407 ASN A N 1
ATOM 1373 C CA . ASN A 1 180 ? -14.81597 -3.91430 -26.88343 1.000 15.11025 407 ASN A CA 1
ATOM 1374 C C . ASN A 1 180 ? -13.36341 -3.89771 -26.41903 1.000 13.75884 407 ASN A C 1
ATOM 1375 O O . ASN A 1 180 ? -12.77237 -2.81392 -26.29230 1.000 15.32592 407 ASN A O 1
ATOM 1380 N N . PRO A 1 181 ? -12.76032 -5.05299 -26.11998 1.000 14.12868 408 PRO A N 1
ATOM 1381 C CA . PRO A 1 181 ? -11.39765 -5.03956 -25.56437 1.000 15.07204 408 PRO A CA 1
ATOM 1382 C C . PRO A 1 181 ? -10.33006 -4.69527 -26.57953 1.000 16.11601 408 PRO A C 1
ATOM 1383 O O . PRO A 1 181 ? -9.19790 -4.39560 -26.18236 1.000 15.81742 408 PRO A O 1
ATOM 1387 N N . GLU A 1 182 ? -10.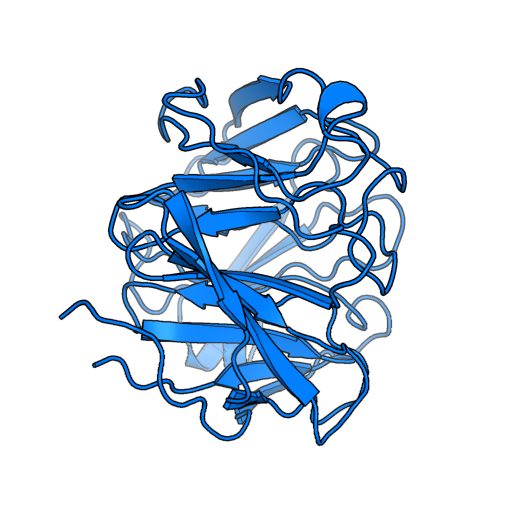64244 -4.74305 -27.87366 1.000 16.33297 409 GLU A N 1
ATOM 1388 C CA . GLU A 1 182 ? -9.63953 -4.42609 -28.88166 1.000 16.01822 409 GLU A CA 1
ATOM 1389 C C . GLU A 1 182 ? -9.50673 -2.92162 -29.06600 1.000 15.22156 409 GLU A C 1
ATOM 1390 O O . GLU A 1 182 ? -8.39326 -2.38349 -29.05506 1.000 17.57724 409 GLU A O 1
ATOM 1396 N N . ASN A 1 183 ? -10.63706 -2.22405 -29.22026 1.000 17.04413 410 ASN A N 1
ATOM 1397 C CA . ASN A 1 183 ? -10.63011 -0.80810 -29.55525 1.000 16.03717 410 ASN A CA 1
ATOM 1398 C C . ASN A 1 183 ? -11.32769 0.08557 -28.53889 1.000 16.16366 410 ASN A C 1
ATOM 1399 O O . ASN A 1 183 ? -11.36426 1.30547 -28.73765 1.000 18.51011 410 ASN A O 1
ATOM 1404 N N . LEU A 1 184 ? -11.87567 -0.47588 -27.46282 1.000 16.13526 411 LEU A N 1
ATOM 1405 C CA . LEU A 1 184 ? -12.44696 0.28301 -26.35330 1.000 16.71431 411 LEU A CA 1
ATOM 1406 C C . LEU A 1 184 ? -13.78223 0.93902 -26.67823 1.000 19.77953 411 LEU A C 1
ATOM 1407 O O . LEU A 1 184 ? -14.25773 1.77090 -25.89475 1.000 19.25269 411 LEU A O 1
ATOM 1412 N N . GLU A 1 185 ? -14.40636 0.59613 -27.80092 1.000 18.35070 412 GLU A N 1
ATOM 1413 C CA . GLU A 1 185 ? -15.72691 1.13767 -28.09502 1.000 18.56703 412 GLU A CA 1
ATOM 1414 C C . GLU A 1 185 ? -16.74651 0.61447 -27.09136 1.000 17.72691 412 GLU A C 1
ATOM 1415 O O . GLU A 1 185 ? -16.67708 -0.53611 -26.65132 1.000 16.14620 412 GLU A O 1
ATOM 1421 N N . LEU A 1 186 ? -17.69626 1.46877 -26.72029 1.000 17.95799 413 LEU A N 1
ATOM 1422 C CA . LEU A 1 186 ? -18.77046 1.05258 -25.82968 1.000 17.42907 413 LEU A CA 1
ATOM 1423 C C . LEU A 1 186 ? -19.79414 0.25220 -26.62119 1.000 17.07854 413 LEU A C 1
ATOM 1424 O O . LEU A 1 186 ? -20.25305 0.69168 -27.68034 1.000 23.77796 413 LEU A O 1
ATOM 1429 N N . GLU A 1 187 ? -20.14082 -0.92825 -26.11758 1.000 15.26198 414 GLU A N 1
ATOM 1430 C CA . GLU A 1 187 ? -21.07869 -1.80368 -26.80525 1.000 17.03297 414 GLU A CA 1
ATOM 1431 C C . GLU A 1 187 ? -22.48575 -1.73391 -26.24130 1.000 17.76026 414 GLU A C 1
ATOM 1432 O O . GLU A 1 187 ? -23.45120 -1.93359 -26.98573 1.000 21.09963 414 GLU A O 1
ATOM 1438 N N . GLN A 1 188 ? -22.62414 -1.45511 -24.95081 1.000 16.76122 415 GLN A N 1
ATOM 1439 C CA . GLN A 1 188 ? -23.92587 -1.37803 -24.30504 1.000 16.74540 415 GLN A CA 1
ATOM 1440 C C . GLN A 1 188 ? -23.72950 -0.72157 -22.95093 1.000 16.41240 415 GLN A C 1
ATOM 1441 O O . GLN A 1 188 ? -22.67940 -0.88532 -22.32075 1.000 16.91412 415 GLN A O 1
ATOM 1447 N N . THR A 1 189 ? -24.74469 0.01963 -22.51096 1.000 13.20584 416 THR A N 1
ATOM 1448 C CA . THR A 1 189 ? -24.65936 0.79961 -21.28721 1.000 13.67020 416 THR A CA 1
ATOM 1449 C C . THR A 1 189 ? -25.92073 0.59855 -20.46181 1.000 13.49561 416 THR A C 1
ATOM 1450 O O . THR A 1 189 ? -27.02651 0.51567 -21.00973 1.000 16.45681 416 THR A O 1
ATOM 1454 N N . TRP A 1 190 ? -25.74583 0.50932 -19.14369 1.000 11.86146 417 TRP A N 1
ATOM 1455 C CA . TRP A 1 190 ? -26.83867 0.39539 -18.18767 1.000 12.98420 417 TRP A CA 1
ATOM 1456 C C . TRP A 1 190 ? -26.66648 1.46214 -17.12079 1.000 14.54388 417 TRP A C 1
ATOM 1457 O O . TRP A 1 190 ? -25.53983 1.77023 -16.71640 1.000 14.62728 417 TRP A O 1
ATOM 1468 N N . GLU A 1 191 ? -27.78189 2.01853 -16.65573 1.000 14.13162 418 GLU A N 1
ATOM 1469 C CA . GLU A 1 191 ? -27.77457 2.98665 -15.56653 1.000 13.88688 418 GLU A CA 1
ATOM 1470 C C . GLU A 1 191 ? -28.48907 2.38534 -14.36510 1.000 13.07691 418 GLU A C 1
ATOM 1471 O O . GLU A 1 191 ? -29.65265 1.97645 -14.47093 1.000 15.40145 418 GLU A O 1
ATOM 1477 N N . THR A 1 192 ? -27.80164 2.33213 -13.22649 1.000 12.65452 419 THR A N 1
ATOM 1478 C CA . THR A 1 192 ? -28.39861 1.87151 -11.98404 1.000 13.43819 419 THR A CA 1
ATOM 1479 C C . THR A 1 192 ? -28.98670 3.05893 -11.22455 1.000 12.97320 419 THR A C 1
ATOM 1480 O O . THR A 1 192 ? -28.94416 4.20345 -11.67860 1.000 14.29122 419 THR A O 1
ATOM 1484 N N . ASN A 1 193 ? -29.50886 2.78619 -10.02754 1.000 12.43708 420 ASN A N 1
ATOM 1485 C CA . ASN A 1 193 ? -29.95350 3.83392 -9.11630 1.000 14.60004 420 ASN A CA 1
ATOM 1486 C C . ASN A 1 193 ? -29.08093 3.92602 -7.86586 1.000 14.26527 420 ASN A C 1
ATOM 1487 O O . ASN A 1 193 ? -29.49658 4.51885 -6.86519 1.000 18.45168 420 ASN A O 1
ATOM 1492 N N . ILE A 1 194 ? -27.87656 3.35736 -7.90579 1.000 11.70127 421 ILE A N 1
ATOM 1493 C CA . ILE A 1 194 ? -26.98485 3.30832 -6.75211 1.000 11.61264 421 ILE A CA 1
ATOM 1494 C C . ILE A 1 194 ? -26.02593 4.48837 -6.84527 1.000 11.51980 421 ILE A C 1
ATOM 1495 O O . ILE A 1 194 ? -25.26165 4.59567 -7.80978 1.000 11.43199 421 ILE A O 1
ATOM 1500 N N A ARG A 1 195 ? -26.04363 5.36741 -5.84280 0.500 10.81963 422 ARG A N 1
ATOM 1501 N N B ARG A 1 195 ? -26.04512 5.36753 -5.84497 0.500 10.82105 422 ARG A N 1
ATOM 1502 C CA A ARG A 1 195 ? -25.10942 6.48834 -5.82702 0.500 9.83292 422 ARG A CA 1
ATOM 1503 C CA B ARG A 1 195 ? -25.11132 6.48713 -5.83772 0.500 9.83391 422 ARG A CA 1
ATOM 1504 C C A ARG A 1 195 ? -23.68604 5.95893 -5.68351 0.500 9.54373 422 ARG A C 1
ATOM 1505 C C B ARG A 1 195 ? -23.68827 5.95934 -5.68610 0.500 9.54556 422 ARG A C 1
ATOM 1506 O O A ARG A 1 195 ? -23.35310 5.31637 -4.68218 0.500 9.33193 422 ARG A O 1
ATOM 1507 O O B ARG A 1 195 ? -23.35819 5.31941 -4.68203 0.500 9.32910 422 ARG A O 1
ATOM 1522 N N . LYS A 1 196 ? -22.84215 6.24213 -6.67660 1.000 9.10306 423 LYS A N 1
ATOM 1523 C CA . LYS A 1 196 ? -21.50218 5.66128 -6.68144 1.000 8.60231 423 LYS A CA 1
ATOM 1524 C C . LYS A 1 196 ? -20.71375 6.08605 -5.45366 1.000 7.96006 423 LYS A C 1
ATOM 1525 O O . LYS A 1 196 ? -20.01074 5.27115 -4.84383 1.000 9.51366 423 LYS A O 1
ATOM 1531 N N A GLN A 1 197 ? -20.81229 7.35214 -5.06086 0.500 9.83494 424 GLN A N 1
ATOM 1532 N N B GLN A 1 197 ? -20.83355 7.35911 -5.06459 0.500 9.84139 424 GLN A N 1
ATOM 1533 C CA A GLN A 1 197 ? -20.03391 7.79606 -3.91309 0.500 10.75714 424 GLN A CA 1
ATOM 1534 C CA B GLN A 1 197 ? -20.10954 7.88873 -3.91836 0.500 10.78566 424 GLN A CA 1
ATOM 1535 C C A GLN A 1 197 ? -20.59522 7.31365 -2.58430 0.500 8.75381 424 GLN A C 1
ATOM 1536 C C B GLN A 1 197 ? -20.60639 7.33237 -2.59330 0.500 8.72288 424 GLN A C 1
ATOM 1537 O O A GLN A 1 197 ? -19.99815 7.59037 -1.53969 0.500 11.22710 424 GLN A O 1
ATOM 1538 O O B GLN A 1 197 ? -19.97147 7.57366 -1.56228 0.500 11.25247 424 GLN A O 1
ATOM 1549 N N . SER A 1 198 ? -21.71433 6.59648 -2.58863 1.000 8.68449 425 SER A N 1
ATOM 1550 C CA . SER A 1 198 ? -22.24155 6.02422 -1.36057 1.000 10.32575 425 SER A CA 1
ATOM 1551 C C . SER A 1 198 ? -21.72902 4.61670 -1.08092 1.000 9.19709 425 SER A C 1
ATOM 1552 O O . SER A 1 198 ? -22.02026 4.07902 -0.00763 1.000 11.44825 425 SER A O 1
ATOM 1555 N N . VAL A 1 199 ? -20.98047 4.00602 -2.00603 1.000 8.19693 426 VAL A N 1
ATOM 1556 C CA . VAL A 1 199 ? -20.45131 2.65919 -1.81368 1.000 8.56372 426 VAL A CA 1
ATOM 1557 C C . VAL A 1 199 ? -18.92989 2.68534 -1.86363 1.000 8.93738 426 VAL A C 1
ATOM 1558 O O . VAL A 1 199 ? -18.31581 3.60176 -2.40760 1.000 9.26385 426 VAL A O 1
ATOM 1562 N N . ALA A 1 200 ? -18.32448 1.66560 -1.25895 1.000 8.11082 427 ALA A N 1
ATOM 1563 C CA . ALA A 1 200 ? -16.87296 1.62459 -1.08684 1.000 9.48960 427 ALA A CA 1
ATOM 1564 C C . ALA A 1 200 ? -16.14243 1.18985 -2.35230 1.000 7.38170 427 ALA A C 1
ATOM 1565 O O . ALA A 1 200 ? -15.02742 1.66200 -2.61713 1.000 8.42355 427 ALA A O 1
ATOM 1567 N N . ASN A 1 201 ? -16.72856 0.26350 -3.10734 1.000 7.69852 428 ASN A N 1
ATOM 1568 C CA . ASN A 1 201 ? -16.20299 -0.19149 -4.39166 1.000 6.88820 428 ASN A CA 1
ATOM 1569 C C . ASN A 1 201 ? -17.28594 -1.05296 -5.03239 1.000 8.17967 428 ASN A C 1
ATOM 1570 O O . ASN A 1 201 ? -18.39493 -1.19197 -4.50014 1.000 8.02848 428 ASN A O 1
ATOM 1575 N N . ALA A 1 202 ? -16.97264 -1.60690 -6.19927 1.000 7.90207 429 ALA A N 1
ATOM 1576 C CA . ALA A 1 202 ? -17.92366 -2.42261 -6.94062 1.000 8.34374 429 ALA A CA 1
ATOM 1577 C C . ALA A 1 202 ? -17.14549 -3.36634 -7.84262 1.000 8.03231 429 ALA A C 1
ATOM 1578 O O . ALA A 1 202 ? -15.95185 -3.17917 -8.10001 1.000 8.22260 429 ALA A O 1
ATOM 1580 N N . PHE A 1 203 ? -17.83374 -4.39968 -8.30376 1.000 8.65800 430 PHE A N 1
ATOM 1581 C CA . PHE A 1 203 ? -17.24627 -5.39371 -9.19585 1.000 8.40766 430 PHE A CA 1
ATOM 1582 C C . PHE A 1 203 ? -18.40065 -6.11813 -9.86919 1.000 8.15812 430 PHE A C 1
ATOM 1583 O O . PHE A 1 203 ? -19.55219 -5.98313 -9.45494 1.000 8.91587 430 PHE A O 1
ATOM 1591 N N . ILE A 1 204 ? -18.09783 -6.88685 -10.91368 1.000 9.05872 431 ILE A N 1
ATOM 1592 C CA . ILE A 1 204 ? -19.11971 -7.55702 -11.71600 1.000 9.66291 431 ILE A CA 1
ATOM 1593 C C . ILE A 1 204 ? -18.84228 -9.05563 -11.73090 1.000 8.93136 431 ILE A C 1
ATOM 1594 O O . ILE A 1 204 ? -17.70971 -9.47722 -11.98446 1.000 9.90993 431 ILE A O 1
ATOM 1599 N N . ILE A 1 205 ? -19.86405 -9.86087 -11.43618 1.000 10.03490 432 ILE A N 1
ATOM 1600 C CA . ILE A 1 205 ? -19.76091 -11.31948 -11.52430 1.000 11.01432 432 ILE A CA 1
ATOM 1601 C C . ILE A 1 205 ? -20.90305 -11.80758 -12.39807 1.000 10.80243 432 ILE A C 1
ATOM 1602 O O . ILE A 1 205 ? -22.07059 -11.53484 -12.09933 1.000 11.03732 432 ILE A O 1
ATOM 1607 N N . CYS A 1 206 ? -20.57713 -12.51787 -13.47605 1.000 11.20619 433 CYS A N 1
ATOM 1608 C CA . CYS A 1 206 ? -21.60992 -13.14482 -14.30669 1.000 13.69775 433 CYS A CA 1
ATOM 1609 C C . CYS A 1 206 ? -22.68127 -12.14208 -14.72769 1.000 14.42552 433 CYS A C 1
ATOM 1610 O O . CYS A 1 206 ? -23.87439 -12.45561 -14.74741 1.000 15.59871 433 CYS A O 1
ATOM 1613 N N . GLY A 1 207 ? -22.26027 -10.92009 -15.04634 1.000 12.73645 434 GLY A N 1
ATOM 1614 C CA . GLY A 1 207 ? -23.17707 -9.91850 -15.54830 1.000 13.62817 434 GLY A CA 1
ATOM 1615 C C . GLY A 1 207 ? -23.97719 -9.18002 -14.50107 1.000 11.00034 434 GLY A C 1
ATOM 1616 O O . GLY A 1 207 ? -24.85894 -8.39212 -14.86250 1.000 14.34581 434 GLY A O 1
ATOM 1617 N N . THR A 1 208 ? -23.71223 -9.41328 -13.22271 1.000 10.84086 435 THR A N 1
ATOM 1618 C CA . THR A 1 208 ? -24.35798 -8.67396 -12.14734 1.000 11.72247 435 THR A CA 1
ATOM 1619 C C . THR A 1 208 ? -23.32968 -7.79119 -11.45503 1.000 10.57746 435 THR A C 1
ATOM 1620 O O . THR A 1 208 ? -22.23732 -8.25982 -11.09999 1.000 11.03519 435 THR A O 1
ATOM 1624 N N . LEU A 1 209 ? -23.67272 -6.51907 -11.28489 1.000 10.50723 436 LEU A N 1
ATOM 1625 C CA . LEU A 1 209 ? -22.83665 -5.60107 -10.53660 1.000 10.32328 436 LEU A CA 1
ATOM 1626 C C . LEU A 1 209 ? -23.15346 -5.73007 -9.05564 1.000 9.86874 436 LEU A C 1
ATOM 1627 O O . LEU A 1 209 ? -24.32718 -5.76321 -8.66789 1.000 11.10831 436 LEU A O 1
ATOM 1632 N N . TYR A 1 210 ? -22.11442 -5.82005 -8.23342 1.000 9.71774 437 TYR A N 1
ATOM 1633 C CA . TYR A 1 210 ? -22.22945 -5.86429 -6.78575 1.000 8.35619 437 TYR A CA 1
ATOM 1634 C C . TYR A 1 210 ? -21.43890 -4.70907 -6.18896 1.000 9.68853 437 TYR A C 1
ATOM 1635 O O . TYR A 1 210 ? -20.38228 -4.32425 -6.70952 1.000 9.30226 437 TYR A O 1
ATOM 1644 N N . THR A 1 211 ? -21.93548 -4.16833 -5.07877 1.000 8.48266 438 THR A N 1
ATOM 1645 C CA . THR A 1 211 ? -21.25629 -3.10714 -4.35059 1.000 8.76420 438 THR A CA 1
ATOM 1646 C C . THR A 1 211 ? -20.93707 -3.55095 -2.93061 1.000 8.55583 438 THR A C 1
ATOM 1647 O O . THR A 1 211 ? -21.56046 -4.47195 -2.38196 1.000 9.78457 438 THR A O 1
ATOM 1651 N N . VAL A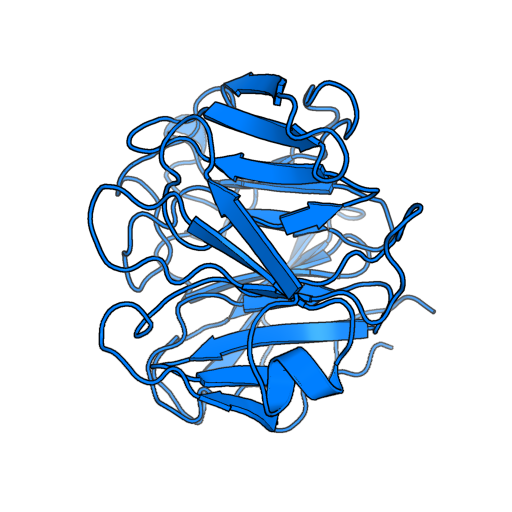 1 212 ? -19.95996 -2.86233 -2.33213 1.000 8.76289 439 VAL A N 1
ATOM 1652 C CA . VAL A 1 212 ? -19.53638 -3.10538 -0.95805 1.000 7.94471 439 VAL A CA 1
ATOM 1653 C C . VAL A 1 212 ? -19.86321 -1.87383 -0.12435 1.000 9.06117 439 VAL A C 1
ATOM 1654 O O . VAL A 1 212 ? -19.67307 -0.74236 -0.58376 1.000 8.97856 439 VAL A O 1
ATOM 1658 N N . SER A 1 213 ? -20.38596 -2.09085 1.08768 1.000 9.79557 440 SER A N 1
ATOM 1659 C CA . SER A 1 213 ? -20.99584 -0.99330 1.83594 1.000 8.77655 440 SER A CA 1
ATOM 1660 C C . SER A 1 213 ? -19.97185 -0.04745 2.45525 1.000 9.16132 440 SER A C 1
ATOM 1661 O O . SER A 1 213 ? -20.27247 1.13686 2.63615 1.000 12.20099 440 SER A O 1
ATOM 1664 N N . SER A 1 214 ? -18.78870 -0.53833 2.81613 1.000 9.50458 441 SER A N 1
ATOM 1665 C CA . SER A 1 214 ? -17.85599 0.21938 3.64131 1.000 9.47535 441 SER A CA 1
ATOM 1666 C C . SER A 1 214 ? -16.45309 -0.23595 3.29024 1.000 10.05748 441 SER A C 1
ATOM 1667 O O . SER A 1 214 ? -16.23339 -1.41190 2.99012 1.000 9.74827 441 SER A O 1
ATOM 1670 N N . TYR A 1 215 ? -15.50598 0.69576 3.33321 1.000 9.58263 442 TYR A N 1
ATOM 1671 C CA . TYR A 1 215 ? -14.09991 0.38166 3.12663 1.000 9.51809 442 TYR A CA 1
ATOM 1672 C C . TYR A 1 215 ? -13.32866 0.28824 4.43423 1.000 8.82042 442 TYR A C 1
ATOM 1673 O O . TYR A 1 215 ? -12.14213 -0.05384 4.41258 1.000 10.40427 442 TYR A O 1
ATOM 1682 N N . THR A 1 216 ? -13.97502 0.55475 5.56950 1.000 10.15388 443 THR A N 1
ATOM 1683 C CA . THR A 1 216 ? -13.30163 0.52908 6.86191 1.000 12.12590 443 THR A CA 1
ATOM 1684 C C . THR A 1 216 ? -13.74811 -0.60247 7.77133 1.000 11.62376 443 THR A C 1
ATOM 1685 O O . THR A 1 216 ? -12.96578 -1.05074 8.60922 1.000 14.18878 443 THR A O 1
ATOM 1689 N N . SER A 1 217 ? -14.98462 -1.06314 7.64915 1.000 12.51747 444 SER A N 1
ATOM 1690 C CA . SER A 1 217 ? -15.55561 -1.91326 8.67746 1.000 11.96989 444 SER A CA 1
ATOM 1691 C C . SER A 1 217 ? -15.12411 -3.36739 8.53323 1.000 11.77189 444 SER A C 1
ATOM 1692 O O . SER A 1 217 ? -15.06003 -3.91436 7.42687 1.000 12.28167 444 SER A O 1
ATOM 1695 N N . ALA A 1 218 ? -14.86099 -4.00394 9.67791 1.000 13.29825 445 ALA A N 1
ATOM 1696 C CA . ALA A 1 218 ? -14.71931 -5.45458 9.71240 1.000 14.69153 445 ALA A CA 1
ATOM 1697 C C . ALA A 1 218 ? -16.04930 -6.15348 9.48401 1.000 13.74964 445 ALA A C 1
ATOM 1698 O O . ALA A 1 218 ? -16.06534 -7.35621 9.18870 1.000 15.90750 445 ALA A O 1
ATOM 1700 N N . ASP A 1 219 ? -17.15269 -5.41983 9.60079 1.000 13.73980 446 ASP A N 1
ATOM 1701 C CA . ASP A 1 219 ? -18.48861 -5.97643 9.46143 1.000 14.23754 446 ASP A CA 1
ATOM 1702 C C . ASP A 1 219 ? -19.23883 -5.26579 8.34745 1.000 12.40423 446 ASP A C 1
ATOM 1703 O O . ASP A 1 219 ? -20.40196 -4.88152 8.51015 1.000 15.18618 446 ASP A O 1
ATOM 1708 N N . ALA A 1 220 ? -18.57691 -5.08021 7.21244 1.000 11.61466 447 ALA A N 1
ATOM 1709 C CA . ALA A 1 220 ? -19.22254 -4.53985 6.03184 1.000 10.91680 447 ALA A CA 1
ATOM 1710 C C . ALA A 1 220 ? -20.09341 -5.61044 5.37884 1.000 9.61928 447 ALA A C 1
ATOM 1711 O O . ALA A 1 220 ? -20.15909 -6.76035 5.82487 1.000 11.16541 447 ALA A O 1
ATOM 1713 N N . THR A 1 221 ? -20.75182 -5.23809 4.28950 1.000 10.28402 448 THR A N 1
ATOM 1714 C CA . THR A 1 221 ? -21.51742 -6.19001 3.50311 1.000 10.85479 448 THR A CA 1
ATOM 1715 C C . THR A 1 221 ? -21.32727 -5.90111 2.02379 1.000 10.41000 448 THR A C 1
ATOM 1716 O O . THR A 1 221 ? -21.02926 -4.77240 1.61924 1.000 10.15476 448 THR A O 1
ATOM 1720 N N . VAL A 1 222 ? -21.52188 -6.93811 1.21814 1.000 8.49159 449 VAL A N 1
ATOM 1721 C CA . VAL A 1 222 ? -21.91184 -6.75773 -0.17297 1.000 9.02076 449 VAL A CA 1
ATOM 1722 C C . VAL A 1 222 ? -23.39424 -6.40661 -0.11878 1.000 8.78995 449 VAL A C 1
ATOM 1723 O O . VAL A 1 222 ? -24.21973 -7.23894 0.27475 1.000 10.64010 449 VAL A O 1
ATOM 1727 N N . ASN A 1 223 ? -23.73140 -5.16340 -0.45568 1.000 9.99389 450 ASN A N 1
ATOM 1728 C CA . ASN A 1 223 ? -25.01678 -4.60751 -0.06114 1.000 9.07827 450 ASN A CA 1
ATOM 1729 C C . ASN A 1 223 ? -25.99165 -4.34318 -1.19907 1.000 9.46351 450 ASN A C 1
ATOM 1730 O O . ASN A 1 223 ? -27.19420 -4.22252 -0.93167 1.000 11.00854 450 ASN A O 1
ATOM 1735 N N . PHE A 1 224 ? -25.53823 -4.24607 -2.44178 1.000 11.71986 451 PHE A N 1
ATOM 1736 C CA . PHE A 1 224 ? -26.43690 -4.03225 -3.56792 1.000 11.83366 451 PHE A CA 1
ATOM 1737 C C . PHE A 1 224 ? -26.00877 -4.91761 -4.72732 1.000 12.05534 451 PHE A C 1
ATOM 1738 O O . PHE A 1 224 ? -24.82397 -5.24264 -4.87804 1.000 11.78117 451 PHE A O 1
ATOM 1746 N N . ALA A 1 225 ? -26.97923 -5.29768 -5.55639 1.000 12.54934 452 ALA A N 1
ATOM 1747 C CA . ALA A 1 225 ? -26.73237 -6.00669 -6.80272 1.000 14.55199 452 ALA A CA 1
ATOM 1748 C C . ALA A 1 225 ? -27.60308 -5.39913 -7.89076 1.000 14.02134 452 ALA A C 1
ATOM 1749 O O . ALA A 1 225 ? -28.74152 -4.99747 -7.62767 1.000 15.04413 452 ALA A O 1
ATOM 1751 N N . TYR A 1 226 ? -27.06733 -5.32389 -9.10440 1.000 12.46006 453 TYR A N 1
ATOM 1752 C CA . TYR A 1 226 ? -27.81386 -4.90397 -10.28205 1.000 12.19614 453 TYR A CA 1
ATOM 1753 C C . TYR A 1 226 ? -27.55387 -5.91758 -11.38363 1.000 12.00422 453 TYR A C 1
ATOM 1754 O O . TYR A 1 226 ? -26.40838 -6.08790 -11.81279 1.000 12.38903 453 TYR A O 1
ATOM 1763 N N . ASP A 1 227 ? -28.60298 -6.60696 -11.82480 1.000 12.25796 454 ASP A N 1
ATOM 1764 C CA . ASP A 1 227 ? -28.48825 -7.65606 -12.83218 1.000 11.54634 454 ASP A CA 1
ATOM 1765 C C . ASP A 1 227 ? -28.68013 -7.03020 -14.20825 1.000 12.14422 454 ASP A C 1
ATOM 1766 O O . ASP A 1 227 ? -29.77206 -6.55060 -14.52959 1.000 14.09280 454 ASP A O 1
ATOM 1771 N N . THR A 1 228 ? -27.62341 -7.02647 -15.02487 1.000 12.46106 455 THR A N 1
ATOM 1772 C CA . THR A 1 228 ? -27.72351 -6.42345 -16.34941 1.000 12.02622 455 THR A CA 1
ATOM 1773 C C . THR A 1 228 ? -28.63122 -7.21260 -17.28022 1.000 14.36323 455 THR A C 1
ATOM 1774 O O . THR A 1 228 ? -29.09244 -6.65997 -18.28395 1.000 16.57935 455 THR A O 1
ATOM 1778 N N . GLY A 1 229 ? -28.88147 -8.48759 -16.98252 1.000 13.35227 456 GLY A N 1
ATOM 1779 C CA . GLY A 1 229 ? -29.77933 -9.27230 -17.81536 1.000 15.84270 456 GLY A CA 1
ATOM 1780 C C . GLY A 1 229 ? -31.23936 -8.91677 -17.61825 1.000 15.70071 456 GLY A C 1
ATOM 1781 O O . GLY A 1 229 ? -32.02561 -8.95609 -18.56887 1.000 20.68736 456 GLY A O 1
ATOM 1782 N N . THR A 1 230 ? -31.62049 -8.55257 -16.39576 1.000 13.16482 457 THR A N 1
ATOM 1783 C CA . THR A 1 230 ? -33.01045 -8.27067 -16.07333 1.000 13.12318 457 THR A CA 1
ATOM 1784 C C . THR A 1 230 ? -33.28207 -6.81047 -15.75070 1.000 12.46488 457 THR A C 1
ATOM 1785 O O . THR A 1 230 ? -34.44966 -6.40820 -15.74946 1.000 13.82968 457 THR A O 1
ATOM 1789 N N . GLY A 1 231 ? -32.25286 -6.00976 -15.47432 1.000 13.57778 458 GLY A N 1
ATOM 1790 C CA . GLY A 1 231 ? -32.46297 -4.64682 -15.03259 1.000 14.02603 458 GLY A CA 1
ATOM 1791 C C . GLY A 1 231 ? -32.94968 -4.49478 -13.60927 1.000 12.22843 458 GLY A C 1
ATOM 1792 O O . GLY A 1 231 ? -33.35328 -3.39209 -13.22381 1.000 14.19226 458 GLY A O 1
ATOM 1793 N N . ILE A 1 232 ? -32.92092 -5.56145 -12.81476 1.000 11.82418 459 ILE A N 1
ATOM 1794 C CA . ILE A 1 232 ? -33.45511 -5.55415 -11.45515 1.000 12.44615 459 ILE A CA 1
ATOM 1795 C C . ILE A 1 232 ? -32.33648 -5.26475 -10.45969 1.000 11.51769 459 ILE A C 1
ATOM 1796 O O . ILE A 1 232 ? -31.23761 -5.82913 -10.55252 1.000 12.84398 459 ILE A O 1
ATOM 1801 N N . SER A 1 233 ? -32.63057 -4.40394 -9.48819 1.000 13.38185 460 SER A N 1
ATOM 1802 C CA . SER A 1 233 ? -31.72808 -4.04935 -8.40144 1.000 13.60235 460 SER A CA 1
ATOM 1803 C C . SER A 1 233 ? -32.20677 -4.70836 -7.11598 1.000 13.71708 460 SER A C 1
ATOM 1804 O O . SER A 1 233 ? -33.41319 -4.75138 -6.84652 1.000 13.89260 460 SER A O 1
ATOM 1807 N N . LYS A 1 234 ? -31.26746 -5.19699 -6.31028 1.000 13.09893 461 LYS A N 1
ATOM 1808 C CA . LYS A 1 234 ? -31.57706 -5.87313 -5.06115 1.000 14.83432 461 LYS A CA 1
ATOM 1809 C C . LYS A 1 234 ? -30.68515 -5.35120 -3.94491 1.000 13.61487 461 LYS A C 1
ATOM 1810 O O . LYS A 1 234 ? -29.57539 -4.86445 -4.18205 1.000 13.36774 461 LYS A O 1
ATOM 1816 N N . THR A 1 235 ? -31.17077 -5.48647 -2.71538 1.000 13.00822 462 THR A N 1
ATOM 1817 C CA . THR A 1 235 ? -30.38074 -5.25952 -1.51316 1.000 13.48000 462 THR A CA 1
ATOM 1818 C C . THR A 1 235 ? -29.91818 -6.60590 -0.97047 1.000 13.95022 462 THR A C 1
ATOM 1819 O O . THR A 1 235 ? -30.70277 -7.55880 -0.91428 1.000 16.63689 462 THR A O 1
ATOM 1823 N N . LEU A 1 236 ? -28.64294 -6.69153 -0.59812 1.000 12.52575 463 LEU A N 1
ATOM 1824 C CA . LEU A 1 236 ? -28.03762 -7.90285 -0.07008 1.000 11.51118 463 LEU A CA 1
ATOM 1825 C C . LEU A 1 236 ? -27.42565 -7.61653 1.29441 1.000 10.48032 463 LEU A C 1
ATOM 1826 O O . LEU A 1 236 ? -27.24854 -6.46017 1.68490 1.000 11.15851 463 LEU A O 1
ATOM 1831 N N . THR A 1 237 ? -27.08596 -8.68982 2.01912 1.000 11.09851 464 THR A N 1
ATOM 1832 C CA . THR A 1 237 ? -26.50399 -8.57943 3.35475 1.000 11.77199 464 THR A CA 1
ATOM 1833 C C . THR A 1 237 ? -25.33084 -9.53756 3.54341 1.000 11.54640 464 THR A C 1
ATOM 1834 O O . THR A 1 237 ? -25.10966 -10.03987 4.65179 1.000 13.31358 464 THR A O 1
ATOM 1838 N N . ILE A 1 238 ? -24.57327 -9.80573 2.48441 1.000 11.09599 465 ILE A N 1
ATOM 1839 C CA . ILE A 1 238 ? -23.49744 -10.79461 2.54907 1.000 9.67177 465 ILE A CA 1
ATOM 1840 C C . ILE A 1 238 ? -22.32681 -10.20278 3.32509 1.000 10.14678 465 ILE A C 1
ATOM 1841 O O . ILE A 1 238 ? -21.78285 -9.16602 2.91768 1.000 10.57002 465 ILE A O 1
ATOM 1846 N N . PRO A 1 239 ? -21.87682 -10.82198 4.41107 1.000 9.40638 466 PRO A N 1
ATOM 1847 C CA . PRO A 1 239 ? -20.74250 -10.25492 5.15833 1.000 11.74225 466 PRO A CA 1
ATOM 1848 C C . PRO A 1 239 ? -19.48214 -10.10150 4.31041 1.000 9.09306 466 PRO A C 1
ATOM 1849 O O . PRO A 1 239 ? -19.14094 -10.96100 3.49442 1.000 10.05515 466 PRO A O 1
ATOM 1853 N N . PHE A 1 240 ? -18.78021 -8.98828 4.53478 1.000 9.49444 467 PHE A N 1
ATOM 1854 C CA . PHE A 1 240 ? -17.52478 -8.65743 3.86091 1.000 10.13728 467 PHE A CA 1
ATOM 1855 C C . PHE A 1 240 ? -16.62630 -7.96636 4.87478 1.000 9.80330 467 PHE A C 1
ATOM 1856 O O . PHE A 1 240 ? -17.02107 -6.95403 5.45758 1.000 10.78164 467 PHE A O 1
ATOM 1864 N N . LYS A 1 241 ? -15.41572 -8.48842 5.07814 1.000 9.77963 468 LYS A N 1
ATOM 1865 C CA . LYS A 1 241 ? -14.51539 -7.96077 6.10138 1.000 9.95665 468 LYS A CA 1
ATOM 1866 C C . LYS A 1 241 ? -13.37373 -7.17434 5.46606 1.000 10.10148 468 LYS A C 1
ATOM 1867 O O . LYS A 1 241 ? -12.61782 -7.71942 4.65296 1.000 11.04035 468 LYS A O 1
ATOM 1873 N N . ASN A 1 242 ? -13.22919 -5.90786 5.86684 1.000 9.90495 469 ASN A N 1
ATOM 1874 C CA . ASN A 1 242 ? -12.02672 -5.11583 5.57624 1.000 9.57931 469 ASN A CA 1
ATOM 1875 C C . ASN A 1 242 ? -11.07288 -5.33618 6.73968 1.000 10.47836 469 ASN A C 1
ATOM 1876 O O . ASN A 1 242 ? -11.13841 -4.65246 7.76045 1.000 12.61207 469 ASN A O 1
ATOM 1881 N N . ARG A 1 243 ? -10.15955 -6.28837 6.58086 1.000 10.69094 470 ARG A N 1
ATOM 1882 C CA . ARG A 1 243 ? -9.31435 -6.69174 7.70168 1.000 13.77463 470 ARG A CA 1
ATOM 1883 C C . ARG A 1 243 ? -8.44323 -5.55029 8.21344 1.000 11.93751 470 ARG A C 1
ATOM 1884 O O . ARG A 1 243 ? -8.19166 -5.44957 9.42146 1.000 14.33174 470 ARG A O 1
ATOM 1892 N N . TYR A 1 244 ? -7.96488 -4.68598 7.32025 1.000 9.95703 471 TYR A N 1
ATOM 1893 C CA . TYR A 1 244 ? -7.03336 -3.62984 7.69871 1.000 10.62765 471 TYR A CA 1
ATOM 1894 C C . TYR A 1 244 ? -7.66198 -2.24578 7.66642 1.000 11.25898 471 TYR A C 1
ATOM 1895 O O . TYR A 1 244 ? -6.95079 -1.24726 7.82619 1.000 11.66798 471 TYR A O 1
ATOM 1904 N N . LYS A 1 245 ? -8.97211 -2.16059 7.45499 1.000 10.12826 472 LYS A N 1
ATOM 1905 C CA . LYS A 1 245 ? -9.76160 -0.95325 7.66738 1.000 10.05546 472 LYS A CA 1
ATOM 1906 C C . LYS A 1 245 ? -9.56610 0.12789 6.61119 1.000 10.59208 472 LYS A C 1
ATOM 1907 O O . LYS A 1 245 ? -9.96050 1.27863 6.84510 1.000 10.06443 472 LYS A O 1
ATOM 1913 N N . TYR A 1 246 ? -8.96712 -0.18440 5.45787 1.000 9.11408 473 TYR A N 1
ATOM 1914 C CA . TYR A 1 246 ? -8.88142 0.83287 4.40918 1.000 8.89358 473 TYR A CA 1
ATOM 1915 C C . TYR A 1 246 ? -8.75879 0.22769 3.01362 1.000 8.42960 473 TYR A C 1
ATOM 1916 O O . TYR A 1 246 ? -7.68177 0.24391 2.41167 1.000 9.22530 473 TYR A O 1
ATOM 1925 N N . SER A 1 247 ? -9.86296 -0.29611 2.48613 1.000 9.08847 474 SER A N 1
ATOM 1926 C CA . SER A 1 247 ? -9.86105 -0.97945 1.19534 1.000 8.41801 474 SER A CA 1
ATOM 1927 C C . SER A 1 247 ? -10.03777 0.01058 0.05758 1.000 8.37752 474 SER A C 1
ATOM 1928 O O . SER A 1 247 ? -11.08717 0.65310 -0.05912 1.000 9.77451 474 SER A O 1
ATOM 1931 N N . SER A 1 248 ? -9.02032 0.10565 -0.78976 1.000 7.70851 475 SER A N 1
ATOM 1932 C CA . SER A 1 248 ? -8.98587 1.06683 -1.88181 1.000 7.65038 475 SER A CA 1
ATOM 1933 C C . SER A 1 248 ? -9.32957 0.46013 -3.22618 1.000 7.15600 475 SER A C 1
ATOM 1934 O O . SER A 1 248 ? -9.53497 1.20557 -4.18903 1.000 8.24319 475 SER A O 1
ATOM 1937 N N A MET A 1 249 ? -9.39434 -0.86645 -3.31627 0.250 7.31107 476 MET A N 1
ATOM 1938 N N B MET A 1 249 ? -9.39460 -0.86645 -3.31622 0.250 7.31104 476 MET A N 1
ATOM 1939 N N C MET A 1 249 ? -9.41333 -0.86621 -3.31308 0.500 7.31041 476 MET A N 1
ATOM 1940 C CA A MET A 1 249 ? -9.55612 -1.56660 -4.58093 0.250 6.36174 476 MET A CA 1
ATOM 1941 C CA B MET A 1 249 ? -9.55612 -1.56655 -4.58094 0.250 6.36180 476 MET A CA 1
ATOM 1942 C CA C MET A 1 249 ? -9.53851 -1.57925 -4.57424 0.500 6.31150 476 MET A CA 1
ATOM 1943 C C A MET A 1 249 ? -10.22622 -2.89542 -4.27424 0.250 7.43778 476 MET A C 1
ATOM 1944 C C B MET A 1 249 ? -10.22605 -2.89553 -4.27445 0.250 7.43780 476 MET A C 1
ATOM 1945 C C C MET A 1 249 ? -10.23852 -2.88895 -4.25432 0.500 7.40595 476 MET A C 1
ATOM 1946 O O A MET A 1 249 ? -9.76426 -3.62726 -3.39515 0.250 7.71209 476 MET A O 1
ATOM 1947 O O B MET A 1 249 ? -9.76389 -3.62752 -3.39559 0.250 7.71264 476 MET A O 1
ATOM 1948 O O C MET A 1 249 ? -9.82460 -3.58581 -3.32509 0.500 7.66742 476 MET A O 1
ATOM 1961 N N . ILE A 1 250 ? -11.31778 -3.19556 -4.97594 1.000 7.45803 477 ILE A N 1
ATOM 1962 C CA . ILE A 1 250 ? -11.99537 -4.49642 -4.85435 1.000 7.41022 477 ILE A CA 1
ATOM 1963 C C . ILE A 1 250 ? -12.46641 -4.87866 -6.24631 1.000 7.27013 477 ILE A C 1
ATOM 1964 O O . ILE A 1 250 ? -13.34149 -4.20380 -6.80770 1.000 7.69265 477 ILE A O 1
ATOM 1969 N N . ASP A 1 251 ? -11.90436 -5.95855 -6.80079 1.000 7.83881 478 ASP A N 1
ATOM 1970 C CA . ASP A 1 251 ? -12.25367 -6.43128 -8.13025 1.000 6.94809 478 ASP A CA 1
ATOM 1971 C C . ASP A 1 251 ? -12.50351 -7.93049 -8.07435 1.000 8.42077 478 ASP A C 1
ATOM 1972 O O . ASP A 1 251 ? -12.13643 -8.60818 -7.11257 1.000 9.27619 478 ASP A O 1
ATOM 1977 N N . TYR A 1 252 ? -13.12235 -8.43967 -9.13118 1.000 8.65737 479 TYR A N 1
ATOM 1978 C CA . TYR A 1 252 ? -13.36102 -9.86464 -9.29874 1.000 8.64132 479 TYR A CA 1
ATOM 1979 C C . TYR A 1 252 ? -12.49395 -10.40980 -10.42322 1.000 9.42580 479 TYR A C 1
ATOM 1980 O O . TYR A 1 252 ? -12.33251 -9.77043 -11.46508 1.000 10.68591 479 TYR A O 1
ATOM 1989 N N . ASN A 1 253 ? -11.96429 -11.61416 -10.21804 1.000 8.71616 480 ASN A N 1
ATOM 1990 C CA . ASN A 1 253 ? -11.22729 -12.32424 -11.25422 1.000 9.27625 480 ASN A CA 1
ATOM 1991 C C . ASN A 1 253 ? -12.06446 -13.52447 -11.66974 1.000 8.52912 480 ASN A C 1
ATOM 1992 O O . ASN A 1 253 ? -12.29253 -14.42782 -10.84803 1.000 10.01369 480 ASN A O 1
ATOM 1997 N N . PRO A 1 254 ? -12.56562 -13.56580 -12.90975 1.000 10.33203 481 PRO A N 1
ATOM 1998 C CA . PRO A 1 254 ? -13.48634 -14.64531 -13.29887 1.000 11.46420 481 PRO A CA 1
ATOM 1999 C C . PRO A 1 254 ? -12.81604 -15.97541 -13.58412 1.000 11.24847 481 PRO A C 1
ATOM 2000 O O . PRO A 1 254 ? -13.51979 -16.99415 -13.65256 1.000 12.87096 481 PRO A O 1
ATOM 2004 N N . LEU A 1 255 ? -11.50225 -16.00494 -13.78817 1.000 10.21396 482 LEU A N 1
ATOM 2005 C CA . LEU A 1 255 ? -10.82491 -17.28591 -13.95891 1.000 10.35122 482 LEU A CA 1
ATOM 2006 C C . LEU A 1 255 ? -10.65368 -17.98559 -12.61989 1.000 10.75845 482 LEU A C 1
ATOM 2007 O O . LEU A 1 255 ? -10.99134 -19.16895 -12.47965 1.000 12.78558 482 LEU A O 1
ATOM 2012 N N . GLU A 1 256 ? -10.13100 -17.27276 -11.62150 1.000 10.70719 483 GLU A N 1
ATOM 2013 C CA . GLU A 1 256 ? -9.98585 -17.83622 -10.28625 1.000 10.13247 483 GLU A CA 1
ATOM 2014 C C . GLU A 1 256 ? -11.30494 -17.90172 -9.53939 1.000 10.64117 483 GLU A C 1
ATOM 2015 O O . GLU A 1 256 ? -11.42499 -18.68735 -8.59110 1.000 11.75999 483 GLU A O 1
ATOM 2021 N N . LYS A 1 257 ? -12.28488 -17.08236 -9.93167 1.000 10.81391 484 LYS A N 1
ATOM 2022 C CA . LYS A 1 257 ? -13.54019 -16.91701 -9.19479 1.000 11.11693 484 LYS A CA 1
ATOM 2023 C C . LYS A 1 257 ? -13.26402 -16.49955 -7.74652 1.000 11.18298 484 LYS A C 1
ATOM 2024 O O . LYS A 1 257 ? -13.68542 -17.13372 -6.78047 1.000 12.15076 484 LYS A O 1
ATOM 2030 N N . LYS A 1 258 ? -12.54706 -15.38001 -7.62312 1.000 9.99542 485 LYS A N 1
ATOM 2031 C CA . LYS A 1 258 ? -12.14592 -14.81876 -6.33890 1.000 9.29859 485 LYS A CA 1
ATOM 2032 C C . LYS A 1 258 ? -12.20449 -13.30505 -6.43537 1.000 8.99682 485 LYS A C 1
ATOM 2033 O O . LYS A 1 258 ? -12.13902 -12.73758 -7.52701 1.000 10.22469 485 LYS A O 1
ATOM 2039 N N . LEU A 1 259 ? -12.34278 -12.65965 -5.28056 1.000 8.80754 486 LEU A N 1
ATOM 2040 C CA . LEU A 1 259 ? -12.14580 -11.22093 -5.20678 1.000 7.82479 486 LEU A CA 1
ATOM 2041 C C . LEU A 1 259 ? -10.68172 -10.93607 -4.92053 1.000 8.57239 486 LEU A C 1
ATOM 2042 O O . LEU A 1 259 ? -10.03735 -11.64635 -4.14120 1.000 9.49192 486 LEU A O 1
ATOM 2047 N N . PHE A 1 260 ? -10.16090 -9.90820 -5.58036 1.000 8.04514 487 PHE A N 1
ATOM 2048 C CA . PHE A 1 260 ? -8.82267 -9.38186 -5.34367 1.000 8.20278 487 PHE A CA 1
ATOM 2049 C C . PHE A 1 260 ? -9.00729 -7.98572 -4.76739 1.000 7.06215 487 PHE A C 1
ATOM 2050 O O . PHE A 1 260 ? -9.81111 -7.20362 -5.29035 1.000 9.06210 487 PHE A O 1
ATOM 2058 N N . ALA A 1 261 ? -8.29240 -7.66398 -3.69167 1.000 7.39059 488 ALA A N 1
ATOM 2059 C CA . ALA A 1 261 ? -8.46875 -6.35385 -3.07117 1.000 7.28129 488 ALA A CA 1
ATOM 2060 C C . ALA A 1 261 ? -7.14589 -5.80999 -2.55897 1.000 7.00078 488 ALA A C 1
ATOM 2061 O O . ALA A 1 261 ? -6.15560 -6.53256 -2.41834 1.000 6.83818 488 ALA A O 1
ATOM 2063 N N . TRP A 1 262 ? -7.13999 -4.50587 -2.29289 1.000 7.92352 489 TRP A N 1
ATOM 2064 C CA . TRP A 1 262 ? -5.99975 -3.82691 -1.69247 1.000 8.60385 489 TRP A CA 1
ATOM 2065 C C . TRP A 1 262 ? -6.52977 -3.12794 -0.45630 1.000 7.68666 489 TRP A C 1
ATOM 2066 O O . TRP A 1 262 ? -7.45560 -2.31665 -0.55277 1.000 9.19116 489 TRP A O 1
ATOM 2077 N N . ASP A 1 263 ? -5.98853 -3.47493 0.70372 1.000 8.58579 490 ASP A N 1
ATOM 2078 C CA . ASP A 1 263 ? -6.52754 -3.00384 1.97777 1.000 9.54354 490 ASP A CA 1
ATOM 2079 C C . ASP A 1 263 ? -5.34927 -2.56487 2.83801 1.000 10.38977 490 ASP A C 1
ATOM 2080 O O . ASP A 1 263 ? -4.63903 -3.39704 3.41176 1.000 9.53889 490 ASP A O 1
ATOM 2085 N N . ASN A 1 264 ? -5.13269 -1.25351 2.88865 1.000 9.50124 491 ASN A N 1
ATOM 2086 C CA . ASN A 1 264 ? -4.20409 -0.61936 3.82383 1.000 9.68909 491 ASN A CA 1
ATOM 2087 C C . ASN A 1 264 ? -2.84296 -1.31257 3.84136 1.000 9.16231 491 ASN A C 1
ATOM 2088 O O . ASN A 1 264 ? -2.40775 -1.84665 4.86062 1.000 11.01143 491 ASN A O 1
ATOM 2093 N N . LEU A 1 265 ? -2.16752 -1.28031 2.69445 1.000 9.53536 492 LEU A N 1
ATOM 2094 C CA . LEU A 1 265 ? -0.85204 -1.86816 2.43223 1.000 9.71197 492 LEU A CA 1
ATOM 2095 C C . LEU A 1 265 ? -0.91698 -3.33065 2.01373 1.000 10.09475 492 LEU A C 1
ATOM 2096 O O . LEU A 1 265 ? 0.09472 -3.87072 1.56853 1.000 11.96949 492 LEU A O 1
ATOM 2101 N N . ASN A 1 266 ? -2.05182 -4.00045 2.16272 1.000 9.44983 493 ASN A N 1
ATOM 2102 C CA . ASN A 1 266 ? -2.09385 -5.45021 2.02257 1.000 10.45699 493 ASN A CA 1
ATOM 2103 C C . ASN A 1 266 ? -2.82422 -5.85291 0.75491 1.000 8.62020 493 ASN A C 1
ATOM 2104 O O . ASN A 1 266 ? -3.95791 -5.42204 0.51993 1.000 10.40907 493 ASN A O 1
ATOM 2109 N N . MET A 1 267 ? -2.18962 -6.70860 -0.03748 1.000 9.09392 494 MET A N 1
ATOM 2110 C CA . MET A 1 267 ? -2.82254 -7.30361 -1.20681 1.000 8.40407 494 MET A CA 1
ATOM 2111 C C . MET A 1 267 ? -3.51641 -8.57190 -0.72494 1.000 7.99367 494 MET A C 1
ATOM 2112 O O . MET A 1 267 ? -2.85504 -9.50236 -0.24514 1.000 9.95183 494 MET A O 1
ATOM 2117 N N . VAL A 1 268 ? -4.84717 -8.59266 -0.80542 1.000 7.52895 495 VAL A N 1
ATOM 2118 C CA . VAL A 1 268 ? -5.64649 -9.66498 -0.22272 1.000 9.89442 495 VAL A CA 1
ATOM 2119 C C . VAL A 1 268 ? -6.52765 -10.30617 -1.28323 1.000 8.15993 495 VAL A C 1
ATOM 2120 O O . VAL A 1 268 ? -6.83657 -9.72482 -2.32617 1.000 8.55725 495 VAL A O 1
ATOM 2124 N N . THR A 1 269 ? -6.95150 -11.53238 -0.99520 1.000 8.59526 496 THR A N 1
ATOM 2125 C CA . THR A 1 269 ? -7.90798 -12.21625 -1.84925 1.000 8.63909 496 THR A CA 1
ATOM 2126 C C . THR A 1 269 ? -8.99571 -12.83571 -0.97956 1.000 9.21222 496 THR A C 1
ATOM 2127 O O . THR A 1 269 ? -8.76646 -13.14184 0.19481 1.000 10.64566 496 THR A O 1
ATOM 2131 N N . TYR A 1 270 ? -10.19382 -12.96766 -1.55000 1.000 9.22060 497 TYR A N 1
ATOM 2132 C CA . TYR A 1 270 ? -11.34324 -13.55395 -0.86648 1.000 9.01520 497 TYR A CA 1
ATOM 2133 C C . TYR A 1 270 ? -11.91793 -14.65802 -1.73172 1.000 8.90104 497 TYR A C 1
ATOM 2134 O O . TYR A 1 270 ? -12.19613 -14.44088 -2.91602 1.000 10.04242 497 TYR A O 1
ATOM 2143 N N . ASP A 1 271 ? -12.13148 -15.82735 -1.13593 1.000 9.78472 498 ASP A N 1
ATOM 2144 C CA . ASP A 1 271 ? -12.93816 -16.83242 -1.80444 1.000 10.93272 498 ASP A CA 1
ATOM 2145 C C . ASP A 1 271 ? -14.39175 -16.37291 -1.84883 1.000 10.13231 498 ASP A C 1
ATOM 2146 O O . ASP A 1 271 ? -14.83156 -15.52380 -1.06868 1.000 10.82734 498 ASP A O 1
ATOM 2151 N N . ILE A 1 272 ? -15.14063 -16.92843 -2.79704 1.000 11.20585 499 ILE A N 1
ATOM 2152 C CA . ILE A 1 272 ? -16.56538 -16.64853 -2.92538 1.000 11.65785 499 ILE A CA 1
ATOM 2153 C C . ILE A 1 272 ? -17.28725 -17.93767 -3.28597 1.000 10.54059 499 ILE A C 1
ATOM 2154 O O . ILE A 1 272 ? -16.67344 -18.94195 -3.65504 1.000 13.87469 499 ILE A O 1
ATOM 2159 N N A LYS A 1 273 ? -18.61410 -17.88941 -3.18988 0.500 11.86713 500 LYS A N 1
ATOM 2160 N N B LYS A 1 273 ? -18.61314 -17.89854 -3.17049 0.500 11.87954 500 LYS A N 1
ATOM 2161 C CA A LYS A 1 273 ? -19.47343 -18.97564 -3.63751 0.500 12.16223 500 LYS A CA 1
ATOM 2162 C CA B LYS A 1 273 ? -19.47031 -18.97365 -3.64689 0.500 12.15958 500 LYS A CA 1
ATOM 2163 C C A LYS A 1 273 ? -20.62297 -18.38996 -4.43978 0.500 11.81926 500 LYS A C 1
ATOM 2164 C C B LYS A 1 273 ? -20.61721 -18.38022 -4.44716 0.500 11.81070 500 LYS A C 1
ATOM 2165 O O A LYS A 1 273 ? -21.23684 -17.39849 -4.02430 0.500 11.81083 500 LYS A O 1
ATOM 2166 O O B LYS A 1 273 ? -21.22507 -17.38190 -4.03971 0.500 11.79842 500 LYS A O 1
ATOM 2177 N N . LEU A 1 274 ? -20.89664 -18.99808 -5.59157 1.000 13.42372 501 LEU A N 1
ATOM 2178 C CA . LEU A 1 274 ? -21.99452 -18.62168 -6.46258 1.000 13.99059 501 LEU A CA 1
ATOM 2179 C C . LEU A 1 274 ? -23.05313 -19.71681 -6.42704 1.000 14.09521 501 LEU A C 1
ATOM 2180 O O . LEU A 1 274 ? -22.74403 -20.89338 -6.21497 1.000 17.98777 501 LEU A O 1
ATOM 2185 N N . SER A 1 275 ? -24.29607 -19.32400 -6.65025 1.000 14.03418 502 SER A N 1
ATOM 2186 C CA . SER A 1 275 ? -25.42181 -20.25369 -6.65533 1.000 18.40053 502 SER A CA 1
ATOM 2187 C C . SER A 1 275 ? -26.08668 -20.22918 -8.02386 1.000 25.25623 502 SER A C 1
ATOM 2188 O O . SER A 1 275 ? -26.48059 -21.27008 -8.55249 1.000 32.17929 502 SER A O 1
#

Secondary structure (DSSP, 8-state):
----EEEE---EEEEE-SSGGGSSEEEE--SS--TT--TT-EEEEE--SS---EEEEESSHHHHHHS--SEEEE-SS-B-SS--EEETTEEEEEBTTSSEEEEEETTTTEEEEEEE-TTB--SSSS--TT-TT---EEEEETTEEEEEE-BTTTTTEEEEEEE-TTT--EEEEEEEEEEGGGSSEEEEETTEEEEES-SS-TTEEEEEEEETTT--EEEEEEEE--TTS-EEEEEEETTTTEEEEEETTEEEEEEEEE-